Protein AF-A0A7W1UIA5-F1 (afdb_monomer_lite)

pLDDT: mean 85.46, std 10.94, range [50.22, 98.44]

Sequence (295 aa):
MPLVERYFAQVQPESERLWDSPKPLLEYSAHPAIVVLGDPGLGKTTSFQKSAAEEPNAVFVSVRDFLALRAEQWEGKTLYLDGLDEQRAKAEDGRTALDRLRGKLDELNRPRYRLSCRAADWYGGFEVERLGVVSMDGNVLVLRLEPLSDADIIAIAAEVMPSPVDFLSQARPRNIDALLRNPQTLKLILKVVRDGVWPATRGDLYQKACERILEETNPEHEQGQARHIPIHALLNASGYLCAVHLCGGTKGLRLFPQNADEDYPYFGEFHGDHNVLASALRRRAFRADGSGRVS

Secondary structure (DSSP, 8-state):
------EEEEEESSTT---SS-EEGGGGTTSSEEEEEE-TTSSHHHHHHHHHHHSTTEEEEEHHHHHHS-SGGGTTPEEEEE-HHHHHHHSSSHHHHHHHHHHHHHHTTS--EEEEEEGGG--THHHHHHHHTTSSSS--EEEEEPPPPHHHHHHHHTTT-S-HHHHHHHHGGGT-HHHHTSHHHHHHHHHHSGGG---SSHHHHHHHHHHHHHS---HHHHHHSSS---HHHHHHHHHHHHHHHHHHT-S-EESSSTT--SSS-BGGGSSS-HHHHHHHHTSTTS-EEETTEE-

Foldseek 3Di:
DDPDFWWKAFDPPPVCRVDPDTDQPVVVVVFLAEEEEFAPQQCLLVSLVVNQVV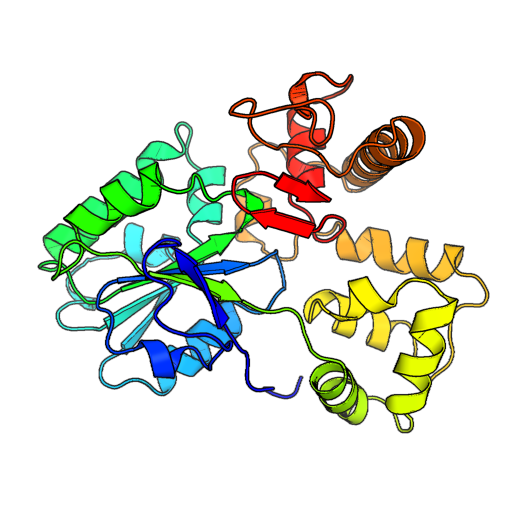DPQEDEDELVCLLVDDLVVCAPGAYEYEELVLVLLQDPHSVVSLVSSLVSLVVNVLGRYYYYYYLLPDQPPVSQQSNLVSHPNSGYTYIYIFFDDLVRQLVVLVVQEVCSVVLLVVCVVLVCNVQCSRVVSSVQLSVQCHHNDDPPDSVVSCVSSLLVQLDPPDVSSCVSNPDNDDSVLLVVLLVVLVCCCVVLVACFEFCDCPPADSNHHHPVVDDDDNSSNSSSQSTSSWTRPGNRTID

Structure (mmCIF, N/CA/C/O backbone):
data_AF-A0A7W1UIA5-F1
#
_entry.id   AF-A0A7W1UIA5-F1
#
loop_
_atom_site.group_PDB
_atom_site.id
_atom_site.type_symbol
_atom_site.label_atom_id
_atom_site.label_alt_id
_atom_site.label_comp_id
_atom_site.label_asym_id
_atom_site.label_entity_id
_atom_site.label_seq_id
_atom_site.pdbx_PDB_ins_code
_atom_site.Cartn_x
_atom_site.Cartn_y
_atom_site.Cartn_z
_atom_site.occupancy
_atom_site.B_iso_or_equiv
_atom_site.auth_seq_id
_atom_site.auth_comp_id
_atom_site.auth_asym_id
_atom_site.auth_atom_id
_atom_site.pdbx_PDB_model_num
ATOM 1 N N . MET A 1 1 ? 13.710 -12.462 1.026 1.00 55.72 1 MET A N 1
ATOM 2 C CA . MET A 1 1 ? 13.798 -11.003 0.876 1.00 55.72 1 MET A CA 1
ATOM 3 C C . MET A 1 1 ? 14.003 -10.490 2.266 1.00 55.72 1 MET A C 1
ATOM 5 O O . MET A 1 1 ? 13.196 -10.850 3.125 1.00 55.72 1 MET A O 1
ATOM 9 N N . PRO A 1 2 ? 15.057 -9.706 2.470 1.00 59.94 2 PRO A N 1
ATOM 10 C CA . PRO A 1 2 ? 15.358 -9.194 3.782 1.00 59.94 2 PRO A CA 1
ATOM 11 C C . PRO A 1 2 ? 14.211 -8.279 4.190 1.00 59.94 2 PRO A C 1
ATOM 13 O O . PRO A 1 2 ? 13.659 -7.536 3.369 1.00 59.94 2 PRO A O 1
ATOM 16 N N . LEU A 1 3 ? 13.831 -8.357 5.460 1.00 72.38 3 LEU A N 1
ATOM 17 C CA . LEU A 1 3 ? 12.930 -7.386 6.060 1.00 72.38 3 LEU A CA 1
ATOM 18 C C . LEU A 1 3 ? 13.718 -6.087 6.233 1.00 72.38 3 LEU A C 1
ATOM 20 O O . LEU A 1 3 ? 14.392 -5.891 7.238 1.00 72.38 3 LEU A O 1
ATOM 24 N N . VAL A 1 4 ? 13.665 -5.222 5.222 1.00 87.88 4 VAL A N 1
ATOM 25 C CA . VAL A 1 4 ? 14.123 -3.836 5.361 1.00 87.88 4 VAL A CA 1
ATOM 26 C C . VAL A 1 4 ? 13.087 -3.043 6.157 1.00 87.88 4 VAL A C 1
ATOM 28 O O . VAL A 1 4 ? 11.879 -3.271 6.021 1.00 87.88 4 VAL A O 1
ATOM 31 N N . GLU A 1 5 ? 13.551 -2.123 7.000 1.00 91.62 5 GLU A N 1
ATOM 32 C CA . GLU A 1 5 ? 12.681 -1.164 7.682 1.00 91.62 5 GLU A CA 1
ATOM 33 C C . GLU A 1 5 ? 11.903 -0.355 6.634 1.00 91.62 5 GLU A C 1
ATOM 35 O O . GLU A 1 5 ? 12.459 0.090 5.630 1.00 91.62 5 GLU A O 1
ATOM 40 N N . ARG A 1 6 ? 10.595 -0.190 6.833 1.00 94.25 6 ARG A N 1
ATOM 41 C CA . ARG A 1 6 ? 9.734 0.549 5.902 1.00 94.25 6 ARG A CA 1
ATOM 42 C C . ARG A 1 6 ? 9.273 1.834 6.564 1.00 94.25 6 ARG A C 1
ATOM 44 O O . ARG A 1 6 ? 8.879 1.820 7.727 1.00 94.25 6 ARG A O 1
ATOM 51 N N . TYR A 1 7 ? 9.299 2.917 5.799 1.00 95.25 7 TYR A N 1
ATOM 52 C CA . TYR A 1 7 ? 8.989 4.252 6.286 1.00 95.25 7 TYR A CA 1
ATOM 53 C C . TYR A 1 7 ? 7.678 4.759 5.700 1.00 95.25 7 TYR A C 1
ATOM 55 O O . TYR A 1 7 ? 7.320 4.449 4.563 1.00 95.25 7 TYR A O 1
ATOM 63 N N . PHE A 1 8 ? 6.968 5.548 6.493 1.00 95.94 8 PHE A N 1
ATOM 64 C CA . PHE A 1 8 ? 5.642 6.052 6.191 1.00 95.94 8 PHE A CA 1
ATOM 65 C C . PHE A 1 8 ? 5.636 7.563 6.368 1.00 95.94 8 PHE A C 1
ATOM 67 O O . PHE A 1 8 ? 6.133 8.064 7.370 1.00 95.94 8 PHE A O 1
ATOM 74 N N . ALA A 1 9 ? 5.091 8.287 5.398 1.00 93.75 9 ALA A N 1
ATOM 75 C CA . ALA A 1 9 ? 4.937 9.735 5.454 1.00 93.75 9 ALA A CA 1
ATOM 76 C C . ALA A 1 9 ? 3.478 10.102 5.731 1.00 93.75 9 ALA A C 1
ATOM 78 O O . ALA A 1 9 ? 2.573 9.514 5.138 1.00 93.75 9 ALA A O 1
ATOM 79 N N . GLN A 1 10 ? 3.237 11.099 6.583 1.00 92.50 10 GLN A N 1
ATOM 80 C CA . GLN A 1 10 ? 1.893 11.647 6.772 1.00 92.50 10 GLN A CA 1
ATOM 81 C C . GLN A 1 10 ? 1.401 12.320 5.486 1.00 92.50 10 GLN A C 1
ATOM 83 O O . GLN A 1 10 ? 2.125 13.092 4.856 1.00 92.50 10 GLN A O 1
ATOM 88 N N . VAL A 1 11 ? 0.156 12.020 5.121 1.00 88.62 11 VAL A N 1
ATOM 89 C CA . VAL A 1 11 ? -0.573 12.634 4.005 1.00 88.62 11 VAL A CA 1
ATOM 90 C C . VAL A 1 11 ? -1.749 13.460 4.514 1.00 88.62 11 VAL A C 1
ATOM 92 O O . VAL A 1 11 ? -1.986 14.542 3.992 1.00 88.62 11 VAL A O 1
ATOM 95 N N . GLN A 1 12 ? -2.485 12.975 5.522 1.00 85.75 12 GLN A N 1
ATOM 96 C CA . GLN A 1 12 ? -3.598 13.715 6.127 1.00 85.75 12 GLN A CA 1
ATOM 97 C C . GLN A 1 12 ? -3.601 13.557 7.655 1.00 85.75 12 GLN A C 1
ATOM 99 O O . GLN A 1 12 ? -3.270 12.465 8.127 1.00 85.75 12 GLN A O 1
ATOM 104 N N . PRO A 1 13 ? -4.002 14.598 8.410 1.00 81.88 13 PRO A N 1
ATOM 105 C CA . PRO A 1 13 ? -4.351 15.952 7.940 1.00 81.88 13 PRO A CA 1
ATOM 106 C C . PRO A 1 13 ? -3.135 16.712 7.376 1.00 81.88 13 PRO A C 1
ATOM 108 O O . PRO A 1 13 ? -2.021 16.542 7.858 1.00 81.88 13 PRO A O 1
ATOM 111 N N . GLU A 1 14 ? -3.327 17.517 6.327 1.00 71.81 14 GLU A N 1
ATOM 112 C CA . GLU A 1 14 ? -2.233 18.280 5.690 1.00 71.81 14 GLU A CA 1
ATOM 113 C C . GLU A 1 14 ? -1.922 19.580 6.453 1.00 71.81 14 GLU A C 1
ATOM 115 O O . GLU A 1 14 ? -0.763 19.965 6.584 1.00 71.81 14 GLU A O 1
ATOM 120 N N . SER A 1 15 ? -2.953 20.213 7.028 1.00 64.88 15 SER A N 1
ATOM 121 C CA . SER A 1 15 ? -2.857 21.435 7.842 1.00 64.88 15 SER A CA 1
ATOM 122 C C . SER A 1 15 ? -2.176 21.231 9.198 1.00 64.88 15 SER A C 1
ATOM 124 O O . SER A 1 15 ? -1.755 22.198 9.824 1.00 64.88 15 SER A O 1
ATOM 126 N N . GLU A 1 16 ? -2.060 19.982 9.645 1.00 70.06 16 GLU A N 1
ATOM 127 C CA . GLU A 1 16 ? -1.453 19.586 10.916 1.00 70.06 16 GLU A CA 1
ATOM 128 C C . GLU A 1 16 ? -0.407 18.506 10.650 1.00 70.06 16 GLU A C 1
ATOM 130 O O . GLU A 1 16 ? -0.502 17.377 11.132 1.00 70.06 16 GLU A O 1
ATOM 135 N N . ARG A 1 17 ? 0.579 18.810 9.802 1.00 70.81 17 ARG A N 1
ATOM 136 C CA . ARG A 1 17 ? 1.688 17.887 9.575 1.00 70.81 17 ARG A CA 1
ATOM 137 C C . ARG A 1 17 ? 2.496 17.767 10.869 1.00 70.81 17 ARG A C 1
ATOM 139 O O . ARG A 1 17 ? 3.284 18.645 11.199 1.00 70.81 17 ARG A O 1
ATOM 146 N N . LEU A 1 18 ? 2.266 16.684 11.609 1.00 71.44 18 LEU A N 1
ATOM 147 C CA . LEU A 1 18 ? 2.865 16.451 12.924 1.00 71.44 18 LEU A CA 1
ATOM 148 C C . LEU A 1 18 ? 4.321 15.976 12.805 1.00 71.44 18 LEU A C 1
ATOM 150 O O . LEU A 1 18 ? 5.078 16.057 13.773 1.00 71.44 18 LEU A O 1
ATOM 154 N N . TRP A 1 19 ? 4.721 15.477 11.627 1.00 78.81 19 TRP A N 1
ATOM 155 C CA . TRP A 1 19 ? 6.081 15.002 11.366 1.00 78.81 19 TRP A CA 1
ATOM 156 C C . TRP A 1 19 ? 6.636 15.471 10.022 1.00 78.81 19 TRP A C 1
ATOM 158 O O . TRP A 1 19 ? 6.042 15.259 8.958 1.00 78.81 19 TRP A O 1
ATOM 168 N N . ASP A 1 20 ? 7.849 16.017 10.088 1.00 77.19 20 ASP A N 1
ATOM 169 C CA . ASP A 1 20 ? 8.593 16.501 8.924 1.00 77.19 20 ASP A CA 1
ATOM 170 C C . ASP A 1 20 ? 9.257 15.371 8.127 1.00 77.19 20 ASP A C 1
ATOM 172 O O . ASP A 1 20 ? 9.458 15.500 6.918 1.00 77.19 20 ASP A O 1
ATOM 176 N N . SER A 1 21 ? 9.559 14.238 8.772 1.00 88.12 21 SER A N 1
ATOM 177 C CA . SER A 1 21 ? 10.225 13.090 8.150 1.00 88.12 21 SER A CA 1
ATOM 178 C C . SER A 1 21 ? 9.391 11.802 8.216 1.00 88.12 21 SER A C 1
ATOM 180 O O . SER A 1 21 ? 8.645 11.593 9.180 1.00 88.12 21 SER A O 1
ATOM 182 N N . PRO A 1 22 ? 9.507 10.919 7.203 1.00 92.94 22 PRO A N 1
ATOM 183 C CA . PRO A 1 22 ? 8.915 9.587 7.249 1.00 92.94 22 PRO A CA 1
ATOM 184 C C . PRO A 1 22 ? 9.469 8.744 8.407 1.00 92.94 22 PRO A C 1
ATOM 186 O O . PRO A 1 22 ? 10.665 8.808 8.696 1.00 92.94 22 PRO A O 1
ATOM 189 N N . LYS A 1 23 ? 8.628 7.913 9.036 1.00 94.81 23 LYS A N 1
ATOM 190 C CA . LYS A 1 23 ? 9.015 7.046 10.171 1.00 94.81 23 LYS A CA 1
ATOM 191 C C . LYS A 1 23 ? 8.504 5.606 10.019 1.00 94.81 23 LYS A C 1
ATOM 193 O O . LYS A 1 23 ? 7.596 5.380 9.218 1.00 94.81 23 LYS A O 1
ATOM 198 N N . PRO A 1 24 ? 9.041 4.624 10.769 1.00 95.50 24 PRO A N 1
ATOM 199 C CA . PRO A 1 24 ? 8.438 3.295 10.883 1.00 95.50 24 PRO A CA 1
ATOM 200 C C . PRO A 1 24 ? 6.984 3.348 11.377 1.00 95.50 24 PRO A C 1
ATOM 202 O O . PRO A 1 24 ? 6.617 4.238 12.137 1.00 95.50 24 PRO A O 1
ATOM 205 N N . LEU A 1 25 ? 6.148 2.379 10.984 1.00 95.81 25 LEU A N 1
ATOM 206 C CA . LEU A 1 25 ? 4.707 2.399 11.291 1.00 95.81 25 LEU A CA 1
ATOM 207 C C . LEU A 1 25 ? 4.407 2.462 12.801 1.00 95.81 25 LEU A C 1
ATOM 209 O O . LEU A 1 25 ? 3.487 3.161 13.220 1.00 95.81 25 LEU A O 1
ATOM 213 N N . LEU A 1 26 ? 5.201 1.770 13.621 1.00 95.50 26 LEU A N 1
ATOM 214 C CA . LEU A 1 26 ? 5.010 1.724 15.073 1.00 95.50 26 LEU A CA 1
ATOM 215 C C . LEU A 1 26 ? 5.279 3.058 15.776 1.00 95.50 26 LEU A C 1
ATOM 217 O O . LEU A 1 26 ? 4.725 3.295 16.846 1.00 95.50 26 LEU A O 1
ATOM 221 N N . GLU A 1 27 ? 6.041 3.967 15.167 1.00 95.62 27 GLU A N 1
ATOM 222 C CA . GLU A 1 27 ? 6.226 5.331 15.689 1.00 95.62 27 GLU A CA 1
ATOM 223 C C . GLU A 1 27 ? 4.917 6.137 15.669 1.00 95.62 27 GLU A C 1
ATOM 225 O O . GLU A 1 27 ? 4.754 7.097 16.418 1.00 95.62 27 GLU A O 1
ATOM 230 N N . TYR A 1 28 ? 3.950 5.729 14.843 1.00 94.56 28 TYR A N 1
ATOM 231 C CA . TYR A 1 28 ? 2.617 6.328 14.787 1.00 94.56 28 TYR A CA 1
ATOM 232 C C . TYR A 1 28 ? 1.612 5.630 15.698 1.00 94.56 28 TYR A C 1
ATOM 234 O O . TYR A 1 28 ? 0.468 6.079 15.786 1.00 94.56 28 TYR A O 1
ATOM 242 N N . SER A 1 29 ? 2.026 4.563 16.390 1.00 93.00 29 SER A N 1
ATOM 243 C CA . SER A 1 29 ? 1.139 3.658 17.123 1.00 93.00 29 SER A CA 1
ATOM 244 C C . SER A 1 29 ? 0.285 4.350 18.170 1.00 93.00 29 SER A C 1
ATOM 246 O O . SER A 1 29 ? -0.731 3.774 18.520 1.00 93.00 29 SER A O 1
ATOM 248 N N . ALA A 1 30 ? 0.636 5.553 18.646 1.00 93.06 30 ALA A N 1
ATOM 249 C CA . ALA A 1 30 ? -0.177 6.373 19.548 1.00 93.06 30 ALA A CA 1
ATOM 250 C C . ALA A 1 30 ? -1.563 6.729 18.972 1.00 93.06 30 ALA A C 1
ATOM 252 O O . ALA A 1 30 ? -2.526 6.828 19.734 1.00 93.06 30 ALA A O 1
ATOM 253 N N . HIS A 1 31 ? -1.694 6.833 17.647 1.00 94.50 31 HIS A N 1
ATOM 254 C CA . HIS A 1 31 ? -2.954 7.182 16.992 1.00 94.50 31 HIS A CA 1
ATOM 255 C C . HIS A 1 31 ? -3.907 5.981 17.003 1.00 94.50 31 HIS A C 1
ATOM 257 O O . HIS A 1 31 ? -3.507 4.872 16.624 1.00 94.50 31 HIS A O 1
ATOM 263 N N . PRO A 1 32 ? -5.165 6.162 17.441 1.00 95.06 32 PRO A N 1
ATOM 264 C CA . PRO A 1 32 ? -6.124 5.066 17.514 1.00 95.06 32 PRO A CA 1
ATOM 265 C C . PRO A 1 32 ? -6.542 4.578 16.125 1.00 95.06 32 PRO A C 1
ATOM 267 O O . PRO A 1 32 ? -6.738 3.380 15.952 1.00 95.06 32 PRO A O 1
ATOM 270 N N . ALA A 1 33 ? -6.617 5.469 15.138 1.00 97.12 33 ALA A N 1
ATOM 271 C CA . ALA A 1 33 ? -7.017 5.153 13.775 1.00 97.12 33 ALA A CA 1
ATOM 272 C C . ALA A 1 33 ? -5.953 5.589 12.768 1.00 97.12 33 ALA A C 1
ATOM 274 O O . ALA A 1 33 ? -5.650 6.777 12.633 1.00 97.12 33 ALA A O 1
ATOM 275 N N . ILE A 1 34 ? -5.410 4.623 12.029 1.00 97.56 34 ILE A N 1
ATOM 276 C CA . ILE A 1 34 ? -4.410 4.868 10.987 1.00 97.56 34 ILE A CA 1
ATOM 277 C C . ILE A 1 34 ? -4.888 4.252 9.676 1.00 97.56 34 ILE A C 1
ATOM 279 O O . ILE A 1 34 ? -5.351 3.114 9.640 1.00 97.56 34 ILE A O 1
ATOM 283 N N . VAL A 1 35 ? -4.733 4.977 8.575 1.00 97.12 35 VAL A N 1
ATOM 284 C CA . VAL A 1 35 ? -4.887 4.441 7.221 1.00 97.12 35 VAL A CA 1
ATOM 285 C C . VAL A 1 35 ? -3.531 4.458 6.540 1.00 97.12 35 VAL A C 1
ATOM 287 O O . VAL A 1 35 ? -2.850 5.477 6.540 1.00 97.12 35 VAL A O 1
ATOM 290 N N . VAL A 1 36 ? -3.136 3.340 5.940 1.00 96.81 36 VAL A N 1
ATOM 291 C CA . VAL A 1 36 ? -1.886 3.209 5.192 1.00 96.81 36 VAL A CA 1
ATOM 292 C C . VAL A 1 36 ? -2.183 3.019 3.713 1.00 96.81 36 VAL A C 1
ATOM 294 O O . VAL A 1 36 ? -2.743 2.009 3.284 1.00 96.81 36 VAL A O 1
ATOM 297 N N . LEU A 1 37 ? -1.745 3.993 2.925 1.00 95.31 37 LEU A N 1
ATOM 298 C CA . LEU A 1 37 ? -1.857 4.017 1.478 1.00 95.31 37 LEU A CA 1
ATOM 299 C C . LEU A 1 37 ? -0.559 3.557 0.824 1.00 95.31 37 LEU A C 1
ATOM 301 O O . LEU A 1 37 ? 0.543 3.855 1.284 1.00 95.31 37 LEU A O 1
ATOM 305 N N . GLY A 1 38 ? -0.683 2.867 -0.299 1.00 91.81 38 GLY A N 1
ATOM 306 C CA . GLY A 1 38 ? 0.467 2.513 -1.119 1.00 91.81 38 GLY A CA 1
ATOM 307 C C . GLY A 1 38 ? 0.067 1.718 -2.344 1.00 91.81 38 GLY A C 1
ATOM 308 O O . GLY A 1 38 ? -0.983 1.071 -2.362 1.00 91.81 38 GLY A O 1
ATOM 309 N N . ASP A 1 39 ? 0.924 1.733 -3.352 1.00 86.44 39 ASP A N 1
ATOM 310 C CA . ASP A 1 39 ? 0.690 1.010 -4.595 1.00 86.44 39 ASP A CA 1
ATOM 311 C C . ASP A 1 39 ? 0.668 -0.515 -4.384 1.00 86.44 39 ASP A C 1
ATOM 313 O O . ASP A 1 39 ? 1.138 -1.035 -3.353 1.00 86.44 39 ASP A O 1
ATOM 317 N N . PRO A 1 40 ? 0.096 -1.275 -5.331 1.00 85.19 40 PRO A N 1
ATOM 318 C CA . PRO A 1 40 ? 0.174 -2.729 -5.307 1.00 85.19 40 PRO A CA 1
ATOM 319 C C . PRO A 1 40 ? 1.633 -3.194 -5.233 1.00 85.19 40 PRO A C 1
ATOM 321 O O . PRO A 1 40 ? 2.517 -2.672 -5.912 1.00 85.19 40 PRO A O 1
ATOM 324 N N . GLY A 1 41 ? 1.913 -4.164 -4.366 1.00 85.75 41 GLY A N 1
ATOM 325 C CA . GLY A 1 41 ? 3.266 -4.697 -4.196 1.00 85.75 41 GLY A CA 1
ATOM 326 C C . GLY A 1 41 ? 4.265 -3.805 -3.454 1.00 85.75 41 GLY A C 1
ATOM 327 O O . GLY A 1 41 ? 5.407 -4.221 -3.275 1.00 85.75 41 GLY A O 1
ATOM 328 N N . LEU A 1 42 ? 3.852 -2.630 -2.956 1.00 91.00 42 LEU A N 1
ATOM 329 C CA . LEU A 1 42 ? 4.743 -1.706 -2.238 1.00 91.00 42 LEU A CA 1
ATOM 330 C C . LEU A 1 42 ? 5.177 -2.208 -0.842 1.00 91.00 42 LEU A C 1
ATOM 332 O O . LEU A 1 42 ? 6.123 -1.680 -0.254 1.00 91.00 42 LEU A O 1
ATOM 336 N N . GLY A 1 43 ? 4.502 -3.246 -0.330 1.00 91.88 43 GLY A N 1
ATOM 337 C CA . GLY A 1 43 ? 4.844 -3.928 0.924 1.00 91.88 43 GLY A CA 1
ATOM 338 C C . GLY A 1 43 ? 3.885 -3.699 2.097 1.00 91.88 43 GLY A C 1
ATOM 339 O O . GLY A 1 43 ? 4.244 -4.055 3.212 1.00 91.88 43 GLY A O 1
ATOM 340 N N . LYS A 1 44 ? 2.679 -3.150 1.870 1.00 94.00 44 LYS A N 1
ATOM 341 C CA . LYS A 1 44 ? 1.680 -2.864 2.926 1.00 94.00 44 LYS A CA 1
ATOM 342 C C . LYS A 1 44 ? 1.405 -4.069 3.837 1.00 94.00 44 LYS A C 1
ATOM 344 O O . LYS A 1 44 ? 1.624 -3.970 5.039 1.00 94.00 44 LYS A O 1
ATOM 349 N N . THR A 1 45 ? 1.030 -5.209 3.253 1.00 93.50 45 THR A N 1
ATOM 350 C CA . THR A 1 45 ? 0.764 -6.469 3.967 1.00 93.50 45 THR A CA 1
ATOM 351 C C . THR A 1 45 ? 1.943 -6.893 4.842 1.00 93.50 45 THR A C 1
ATOM 353 O O . THR A 1 45 ? 1.771 -7.165 6.024 1.00 93.50 45 THR A O 1
ATOM 356 N N . THR A 1 46 ? 3.164 -6.892 4.293 1.00 93.94 46 THR A N 1
ATOM 357 C CA . THR A 1 46 ? 4.378 -7.263 5.038 1.00 93.94 46 THR A CA 1
ATOM 358 C C . THR A 1 46 ? 4.649 -6.302 6.196 1.00 93.94 46 THR A C 1
ATOM 360 O O . THR A 1 46 ? 4.988 -6.748 7.289 1.00 93.94 46 THR A O 1
ATOM 363 N N . SER A 1 47 ? 4.469 -4.994 5.989 1.00 95.31 47 SER A N 1
ATOM 364 C CA . SER A 1 47 ? 4.602 -4.005 7.061 1.00 95.31 47 SER A CA 1
ATOM 365 C C . SER A 1 47 ? 3.554 -4.196 8.157 1.00 95.31 47 SER A C 1
ATOM 367 O O . SER A 1 47 ? 3.899 -4.133 9.330 1.00 95.31 47 SER A O 1
ATOM 369 N N . PHE A 1 48 ? 2.301 -4.481 7.796 1.00 96.50 48 PHE A N 1
ATOM 370 C CA . PHE A 1 48 ? 1.229 -4.738 8.759 1.00 96.50 48 PHE A CA 1
ATOM 371 C C . PHE A 1 48 ? 1.483 -6.008 9.569 1.00 96.50 48 PHE A C 1
ATOM 373 O O . PHE A 1 48 ? 1.334 -5.984 10.784 1.00 96.50 48 PHE A O 1
ATOM 380 N N . GLN A 1 49 ? 1.918 -7.093 8.925 1.00 95.94 49 GLN A N 1
ATOM 381 C CA . GLN A 1 49 ? 2.288 -8.333 9.611 1.00 95.94 49 GLN A CA 1
ATOM 382 C C . GLN A 1 49 ? 3.429 -8.111 10.611 1.00 95.94 49 GLN A C 1
ATOM 384 O O . GLN A 1 49 ? 3.326 -8.563 11.749 1.00 95.94 49 GLN A O 1
ATOM 389 N N . LYS A 1 50 ? 4.486 -7.383 10.211 1.00 95.00 50 LYS A N 1
ATOM 390 C CA . LYS A 1 50 ? 5.610 -7.041 11.099 1.00 95.00 50 LYS A CA 1
ATOM 391 C C . LYS A 1 50 ? 5.128 -6.213 12.295 1.00 95.00 50 LYS A C 1
ATOM 393 O O . LYS A 1 50 ? 5.347 -6.602 13.435 1.00 95.00 50 LYS A O 1
ATOM 398 N N . SER A 1 51 ? 4.422 -5.111 12.047 1.00 96.00 51 SER A N 1
ATOM 399 C CA . SER A 1 51 ? 3.964 -4.216 13.116 1.00 96.00 51 SER A CA 1
ATOM 400 C C . SER A 1 51 ? 2.932 -4.862 14.043 1.00 96.00 51 SER A C 1
ATOM 402 O O . SER A 1 51 ? 2.984 -4.640 15.246 1.00 96.00 51 SER A O 1
ATOM 404 N N . ALA A 1 52 ? 2.041 -5.714 13.530 1.00 96.62 52 ALA A N 1
ATOM 405 C CA . ALA A 1 52 ? 1.095 -6.460 14.359 1.00 96.62 52 ALA A CA 1
ATOM 406 C C . ALA A 1 52 ? 1.777 -7.500 15.264 1.00 96.62 52 ALA A C 1
ATOM 408 O O . ALA A 1 52 ? 1.270 -7.780 16.343 1.00 96.62 52 ALA A O 1
ATOM 409 N N . ALA A 1 53 ? 2.904 -8.077 14.834 1.00 96.12 53 ALA A N 1
ATOM 410 C CA . ALA A 1 53 ? 3.685 -9.008 15.649 1.00 96.12 53 ALA A CA 1
ATOM 411 C C . ALA A 1 53 ? 4.486 -8.306 16.760 1.00 96.12 53 ALA A C 1
ATOM 413 O O . ALA A 1 53 ? 4.792 -8.923 17.778 1.00 96.12 53 ALA A O 1
ATOM 414 N N . GLU A 1 54 ? 4.837 -7.036 16.558 1.00 95.25 54 GLU A N 1
ATOM 415 C CA . GLU A 1 54 ? 5.635 -6.236 17.493 1.00 95.25 54 GLU A CA 1
ATOM 416 C C . GLU A 1 54 ? 4.769 -5.426 18.475 1.00 95.25 54 GLU A C 1
ATOM 418 O O . GLU A 1 54 ? 5.175 -5.203 19.616 1.00 95.25 54 GLU A O 1
ATOM 423 N N . GLU A 1 55 ? 3.571 -4.990 18.073 1.00 95.56 55 GLU A N 1
ATOM 424 C CA . GLU A 1 55 ? 2.691 -4.210 18.943 1.00 95.56 55 GLU A CA 1
ATOM 425 C C . GLU A 1 55 ? 1.920 -5.087 19.945 1.00 95.56 55 GLU A C 1
ATOM 427 O O . GLU A 1 55 ? 1.272 -6.063 19.555 1.00 95.56 55 GLU A O 1
ATOM 432 N N . PRO A 1 56 ? 1.911 -4.729 21.244 1.00 94.00 56 PRO A N 1
ATOM 433 C CA . PRO A 1 56 ? 1.182 -5.488 22.249 1.00 94.00 56 PRO A CA 1
ATOM 434 C C . PRO A 1 56 ? -0.313 -5.603 21.939 1.00 94.00 56 PRO A C 1
ATOM 436 O O . PRO A 1 56 ? -0.981 -4.612 21.639 1.00 94.00 56 PRO A O 1
ATOM 439 N N . ASN A 1 57 ? -0.849 -6.817 22.094 1.00 95.25 57 ASN A N 1
ATOM 440 C CA . ASN A 1 57 ? -2.276 -7.110 21.932 1.00 95.25 57 ASN A CA 1
ATOM 441 C C . ASN A 1 57 ? -2.836 -6.697 20.551 1.00 95.25 57 ASN A C 1
ATOM 443 O O . ASN A 1 57 ? -4.000 -6.306 20.420 1.00 95.25 57 ASN A O 1
ATOM 447 N N . ALA A 1 58 ? -1.996 -6.761 19.516 1.00 97.44 58 ALA A N 1
ATOM 448 C CA . ALA A 1 58 ? -2.385 -6.515 18.138 1.00 97.44 58 ALA A CA 1
ATOM 449 C C . ALA A 1 58 ? -2.639 -7.816 17.367 1.00 97.44 58 ALA A C 1
ATOM 451 O O . ALA A 1 58 ? -2.137 -8.888 17.708 1.00 97.44 58 ALA A O 1
ATOM 452 N N . VAL A 1 59 ? -3.442 -7.723 16.308 1.00 97.69 59 VAL A N 1
ATOM 453 C CA . VAL A 1 59 ? -3.693 -8.837 15.395 1.00 97.69 59 VAL A CA 1
ATOM 454 C C . VAL A 1 59 ? -3.751 -8.363 13.953 1.00 97.69 59 VAL A C 1
ATOM 456 O O . VAL A 1 59 ? -4.370 -7.348 13.638 1.00 97.69 59 VAL A O 1
ATOM 459 N N . PHE A 1 60 ? -3.100 -9.123 13.078 1.00 97.88 60 PHE A N 1
ATOM 460 C CA . PHE A 1 60 ? -3.206 -8.973 11.635 1.00 97.88 60 PHE A CA 1
ATOM 461 C C . PHE A 1 60 ? -4.386 -9.792 11.109 1.00 97.88 60 PHE A C 1
ATOM 463 O O . PHE A 1 60 ? -4.485 -10.986 11.395 1.00 97.88 60 PHE A O 1
ATOM 470 N N . VAL A 1 61 ? -5.255 -9.167 10.320 1.00 96.56 61 VAL A N 1
ATOM 471 C CA . VAL A 1 61 ? -6.402 -9.820 9.686 1.00 96.56 61 VAL A CA 1
ATOM 472 C C . VAL A 1 61 ? -6.705 -9.148 8.345 1.00 96.56 61 VAL A C 1
ATOM 474 O O . VAL A 1 61 ? -6.567 -7.934 8.195 1.00 96.56 61 VAL A O 1
ATOM 477 N N . SER A 1 62 ? -7.112 -9.924 7.343 1.00 95.00 62 SER A N 1
ATOM 478 C CA . SER A 1 62 ? -7.602 -9.342 6.091 1.00 95.00 62 SER A CA 1
ATOM 479 C C . SER A 1 62 ? -8.931 -8.620 6.341 1.00 95.00 62 SER A C 1
ATOM 481 O O . SER A 1 62 ? -9.732 -9.039 7.179 1.00 95.00 62 SER A O 1
ATOM 483 N N . VAL A 1 63 ? -9.229 -7.552 5.599 1.00 94.62 63 VAL A N 1
ATOM 484 C CA . VAL A 1 63 ? -10.546 -6.899 5.686 1.00 94.62 63 VAL A CA 1
ATOM 485 C C . VAL A 1 63 ? -11.654 -7.902 5.347 1.00 94.62 63 VAL A C 1
ATOM 487 O O . VAL A 1 63 ? -12.718 -7.878 5.961 1.00 94.62 63 VAL A O 1
ATOM 490 N N . ARG A 1 64 ? -11.396 -8.837 4.427 1.00 90.31 64 ARG A N 1
ATOM 491 C CA . ARG A 1 64 ? -12.321 -9.922 4.092 1.00 90.31 64 ARG A CA 1
ATOM 492 C C . ARG A 1 64 ? -12.698 -10.763 5.309 1.00 90.31 64 ARG A C 1
ATOM 494 O O . ARG A 1 64 ? -13.883 -10.895 5.610 1.00 90.31 64 ARG A O 1
ATOM 501 N N . ASP A 1 65 ? -11.707 -11.327 5.992 1.00 93.25 65 ASP A N 1
ATOM 502 C CA . ASP A 1 65 ? -11.929 -12.209 7.140 1.00 93.25 65 ASP A CA 1
ATOM 503 C C . ASP A 1 65 ? -12.501 -11.431 8.315 1.00 93.25 65 ASP A C 1
ATOM 505 O O . ASP A 1 65 ? -13.401 -11.916 9.004 1.00 93.25 65 ASP A O 1
ATOM 509 N N . PHE A 1 66 ? -12.046 -10.189 8.495 1.00 95.81 66 PHE A N 1
ATOM 510 C CA . PHE A 1 66 ? -12.631 -9.281 9.465 1.00 95.81 66 PHE A CA 1
ATOM 511 C C . PHE A 1 66 ? -14.128 -9.128 9.218 1.00 95.81 66 PHE A C 1
ATOM 513 O O . PHE A 1 66 ? -14.895 -9.288 10.155 1.00 95.81 66 PHE A O 1
ATOM 520 N N . LEU A 1 67 ? -14.577 -8.902 7.981 1.00 92.56 67 LEU A N 1
ATOM 521 C CA . LEU A 1 67 ? -16.000 -8.771 7.660 1.00 92.56 67 LEU A CA 1
ATOM 522 C C . LEU A 1 67 ? -16.774 -10.095 7.728 1.00 92.56 67 LEU A C 1
ATOM 524 O O . LEU A 1 67 ? -17.944 -10.080 8.111 1.00 92.56 67 LEU A O 1
ATOM 528 N N . ALA A 1 68 ? -16.157 -11.217 7.355 1.00 90.94 68 ALA A N 1
ATOM 529 C CA . ALA A 1 68 ? -16.829 -12.509 7.213 1.00 90.94 68 ALA A CA 1
ATOM 530 C C . ALA A 1 68 ? -16.980 -13.288 8.527 1.00 90.94 68 ALA A C 1
ATOM 532 O O . ALA A 1 68 ? -17.975 -13.984 8.723 1.00 90.94 68 ALA A O 1
ATOM 533 N N . LEU A 1 69 ? -15.989 -13.209 9.413 1.00 93.69 69 LEU A N 1
ATOM 534 C CA . LEU A 1 69 ? -15.951 -14.007 10.635 1.00 93.69 69 LEU A CA 1
ATOM 535 C C . LEU A 1 69 ? -16.676 -13.307 11.792 1.00 93.69 69 LEU A C 1
ATOM 537 O O . LEU A 1 69 ? -17.206 -12.219 11.635 1.00 93.69 69 LEU A O 1
ATOM 541 N N . ARG A 1 70 ? -16.737 -13.907 12.976 1.00 92.00 70 ARG A N 1
ATOM 542 C CA . ARG A 1 70 ? -17.397 -13.312 14.152 1.00 92.00 70 ARG A CA 1
ATOM 543 C C . ARG A 1 70 ? -16.601 -12.136 14.741 1.00 92.00 70 ARG A C 1
ATOM 545 O O . ARG A 1 70 ? -15.407 -12.034 14.484 1.00 92.00 70 ARG A O 1
ATOM 552 N N . ALA A 1 71 ? -17.236 -11.211 15.458 1.00 89.00 71 ALA A N 1
ATOM 553 C CA . ALA A 1 71 ? -16.546 -10.029 15.993 1.00 89.00 71 ALA A CA 1
ATOM 554 C C . ALA A 1 71 ? -15.737 -10.371 17.257 1.00 89.00 71 ALA A C 1
ATOM 556 O O . ALA A 1 71 ? -14.599 -9.940 17.398 1.00 89.00 71 ALA A O 1
ATOM 557 N N . GLU A 1 72 ? -16.276 -11.233 18.118 1.00 90.38 72 GLU A N 1
ATOM 558 C CA . GLU A 1 72 ? -15.794 -11.515 19.479 1.00 90.38 72 GLU A CA 1
ATOM 559 C C . GLU A 1 72 ? -14.329 -11.988 19.538 1.00 90.38 72 GLU A C 1
ATOM 561 O O . GLU A 1 72 ? -13.602 -11.718 20.486 1.00 90.38 72 GLU A O 1
ATOM 566 N N . GLN A 1 73 ? -13.838 -12.641 18.484 1.00 92.56 73 GLN A N 1
ATOM 567 C CA . GLN A 1 73 ? -12.430 -13.053 18.355 1.00 92.56 73 GLN A CA 1
ATOM 568 C C . GLN A 1 73 ? -11.428 -11.877 18.304 1.00 92.56 73 GLN A C 1
ATOM 570 O O . GLN A 1 73 ? -10.220 -12.080 18.488 1.00 92.56 73 GLN A O 1
ATOM 575 N N . TRP A 1 74 ? -11.912 -10.663 18.037 1.00 95.19 74 TRP A N 1
ATOM 576 C CA . TRP A 1 74 ? -11.134 -9.431 17.911 1.00 95.19 74 TRP A CA 1
ATOM 577 C C . TRP A 1 74 ? -11.331 -8.474 19.092 1.00 95.19 74 TRP A C 1
ATOM 579 O O . TRP A 1 74 ? -10.737 -7.398 19.107 1.00 95.19 74 TRP A O 1
ATOM 589 N N . GLU A 1 75 ? -12.144 -8.853 20.078 1.00 94.50 75 GLU A N 1
ATOM 590 C CA . GLU A 1 75 ? -12.481 -7.995 21.209 1.00 94.50 75 GLU A CA 1
ATOM 591 C C . GLU A 1 75 ? -11.240 -7.615 22.029 1.00 94.50 75 GLU A C 1
ATOM 593 O O . GLU A 1 75 ? -10.367 -8.441 22.309 1.00 94.50 75 GLU A O 1
ATOM 598 N N . GLY A 1 76 ? -11.137 -6.326 22.364 1.00 93.81 76 GLY A N 1
ATOM 599 C CA . GLY A 1 76 ? -10.016 -5.762 23.115 1.00 93.81 76 GLY A CA 1
ATOM 600 C C . GLY A 1 76 ? -8.681 -5.720 22.365 1.00 93.81 76 GLY A C 1
ATOM 601 O O . GLY A 1 76 ? -7.696 -5.289 22.959 1.00 93.81 76 GLY A O 1
ATOM 602 N N . LYS A 1 77 ? -8.615 -6.145 21.096 1.00 96.69 77 LYS A N 1
ATOM 603 C CA . LYS A 1 77 ? -7.380 -6.154 20.300 1.00 96.69 77 LYS A CA 1
ATOM 604 C C . LYS A 1 77 ? -7.220 -4.889 19.475 1.00 96.69 77 LYS A C 1
ATOM 606 O O . LYS A 1 77 ? -8.182 -4.258 19.047 1.00 96.69 77 LYS A O 1
ATOM 611 N N . THR A 1 78 ? -5.969 -4.587 19.169 1.00 97.81 78 THR A N 1
ATOM 612 C CA . THR A 1 78 ? -5.610 -3.589 18.172 1.00 97.81 78 THR A CA 1
ATOM 613 C C . THR A 1 78 ? -5.560 -4.224 16.778 1.00 97.81 78 THR A C 1
ATOM 615 O O . THR A 1 78 ? -4.854 -5.209 16.561 1.00 97.81 78 THR A O 1
ATOM 618 N N . LEU A 1 79 ? -6.302 -3.681 15.815 1.00 98.31 79 LEU A N 1
ATOM 619 C CA . LEU A 1 79 ? -6.569 -4.360 14.545 1.00 98.31 79 LEU A CA 1
ATOM 620 C C . LEU A 1 79 ? -5.701 -3.827 13.404 1.00 98.31 79 LEU A C 1
ATOM 622 O O . LEU A 1 79 ? -5.776 -2.653 13.057 1.00 98.31 79 LEU A O 1
ATOM 626 N N . TYR A 1 80 ? -4.927 -4.703 12.770 1.00 98.44 80 TYR A N 1
ATOM 627 C CA . TYR A 1 80 ? -4.244 -4.443 11.505 1.00 98.44 80 TYR A CA 1
ATOM 628 C C . TYR A 1 80 ? -5.035 -5.097 10.369 1.00 98.44 80 TYR A C 1
ATOM 630 O O . TYR A 1 80 ? -4.901 -6.292 10.118 1.00 98.44 80 TYR A O 1
ATOM 638 N N . LEU A 1 81 ? -5.883 -4.297 9.723 1.00 97.81 81 LEU A N 1
ATOM 639 C CA . LEU A 1 81 ? -6.840 -4.675 8.688 1.00 97.81 81 LEU A CA 1
ATOM 640 C C . LEU A 1 81 ? -6.247 -4.448 7.290 1.00 97.81 81 LEU A C 1
ATOM 642 O O . LEU A 1 81 ? -6.054 -3.305 6.872 1.00 97.81 81 LEU A O 1
ATOM 646 N N . ASP A 1 82 ? -5.973 -5.518 6.548 1.00 95.38 82 ASP A N 1
ATOM 647 C CA . ASP A 1 82 ? -5.325 -5.435 5.230 1.00 95.38 82 ASP A CA 1
ATOM 648 C C . ASP A 1 82 ? -6.315 -5.595 4.064 1.00 95.38 82 ASP A C 1
ATOM 650 O O . ASP A 1 82 ? -7.127 -6.520 4.064 1.00 95.38 82 ASP A O 1
ATOM 654 N N . GLY A 1 83 ? -6.239 -4.711 3.063 1.00 90.69 83 GLY A N 1
ATOM 655 C CA . GLY A 1 83 ? -6.914 -4.891 1.771 1.00 90.69 83 GLY A CA 1
ATOM 656 C C . GLY A 1 83 ? -8.334 -4.325 1.679 1.00 90.69 83 GLY A C 1
ATOM 657 O O . GLY A 1 83 ? -9.248 -5.009 1.216 1.00 90.69 83 GLY A O 1
ATOM 658 N N . LEU A 1 84 ? -8.558 -3.066 2.081 1.00 90.88 84 LEU A N 1
ATOM 659 C CA . LEU A 1 84 ? -9.861 -2.405 1.882 1.00 90.88 84 LEU A CA 1
ATOM 660 C C . LEU A 1 84 ? -10.272 -2.354 0.400 1.00 90.88 84 LEU A C 1
ATOM 662 O O . LEU A 1 84 ? -11.443 -2.555 0.071 1.00 90.88 84 LEU A O 1
ATOM 666 N N . ASP A 1 85 ? -9.307 -2.099 -0.488 1.00 85.50 85 ASP A N 1
ATOM 667 C CA . ASP A 1 85 ? -9.507 -2.020 -1.938 1.00 85.50 85 ASP A CA 1
ATOM 668 C C . ASP A 1 85 ? -10.069 -3.321 -2.533 1.00 85.50 85 ASP A C 1
ATOM 670 O O . ASP A 1 85 ? -10.908 -3.284 -3.433 1.00 85.50 85 ASP A O 1
ATOM 674 N N . GLU A 1 86 ? -9.705 -4.473 -1.972 1.00 82.06 86 GLU A N 1
ATOM 675 C CA . GLU A 1 86 ? -10.151 -5.784 -2.454 1.00 82.06 86 GLU A CA 1
ATOM 676 C C . GLU A 1 86 ? -11.644 -6.023 -2.221 1.00 82.06 86 GLU A C 1
ATOM 678 O O . GLU A 1 86 ? -12.307 -6.684 -3.023 1.00 82.06 86 GLU A O 1
ATOM 683 N N . GLN A 1 87 ? -12.195 -5.476 -1.134 1.00 81.06 87 GLN A N 1
ATOM 684 C CA . GLN A 1 87 ? -13.626 -5.586 -0.850 1.00 81.06 87 GLN A CA 1
ATOM 685 C C . GLN A 1 87 ? -14.456 -4.614 -1.687 1.00 81.06 87 GLN A C 1
ATOM 687 O O . GLN A 1 87 ? -15.607 -4.912 -1.999 1.00 81.06 87 GLN A O 1
ATOM 692 N N . ARG A 1 88 ? -13.878 -3.478 -2.094 1.00 74.56 88 ARG A N 1
ATOM 693 C CA . ARG A 1 88 ? -14.541 -2.529 -3.001 1.00 74.56 88 ARG A CA 1
ATOM 694 C C . ARG A 1 88 ? -14.694 -3.093 -4.400 1.00 74.56 88 ARG A C 1
ATOM 696 O O . ARG A 1 88 ? -15.754 -2.933 -4.985 1.00 74.56 88 ARG A O 1
ATOM 703 N N . ALA A 1 89 ? -13.669 -3.782 -4.902 1.00 64.69 89 ALA A N 1
ATOM 704 C CA . ALA A 1 89 ? -13.720 -4.417 -6.217 1.00 64.69 89 ALA A CA 1
ATOM 705 C C . ALA A 1 89 ? -14.838 -5.474 -6.324 1.00 64.69 89 ALA A C 1
ATOM 707 O O . ALA A 1 89 ? -15.372 -5.688 -7.407 1.00 64.69 89 ALA A O 1
ATOM 708 N N . LYS A 1 90 ? -15.199 -6.112 -5.200 1.00 61.56 90 LYS A N 1
ATOM 709 C CA . LYS A 1 90 ? -16.199 -7.190 -5.124 1.00 61.56 90 LYS A CA 1
ATOM 710 C C . LYS A 1 90 ? -17.631 -6.708 -4.883 1.00 61.56 90 LYS A C 1
ATOM 712 O O . LYS A 1 90 ? -18.564 -7.472 -5.115 1.00 61.56 90 LYS A O 1
ATOM 717 N N . ALA A 1 91 ? -17.821 -5.503 -4.353 1.00 60.12 91 ALA A N 1
ATOM 718 C CA . ALA A 1 91 ? -19.146 -5.002 -4.014 1.00 60.12 91 ALA A CA 1
ATOM 719 C C . ALA A 1 91 ? -19.812 -4.355 -5.239 1.00 60.12 91 ALA A C 1
ATOM 721 O O . ALA A 1 91 ? -19.182 -3.565 -5.935 1.00 60.12 91 ALA A O 1
ATOM 722 N N . GLU A 1 92 ? -21.100 -4.640 -5.467 1.00 54.22 92 GLU A N 1
ATOM 723 C CA . GLU A 1 92 ? -21.901 -3.934 -6.486 1.00 54.22 92 GLU A CA 1
ATOM 724 C C . GLU A 1 92 ? -21.964 -2.420 -6.203 1.00 54.22 92 GLU A C 1
ATOM 726 O O . GLU A 1 92 ? -21.995 -1.614 -7.130 1.00 54.22 92 GLU A O 1
ATOM 731 N N . ASP A 1 93 ? -21.893 -2.040 -4.921 1.00 58.75 93 ASP A N 1
ATOM 732 C CA . ASP A 1 93 ? -21.642 -0.679 -4.452 1.00 58.75 93 ASP A CA 1
ATOM 733 C C . ASP A 1 93 ? -20.408 -0.668 -3.530 1.00 58.75 93 ASP A C 1
ATOM 735 O O . ASP A 1 93 ? -20.439 -1.137 -2.388 1.00 58.75 93 ASP A O 1
ATOM 739 N N . GLY A 1 94 ? -19.296 -0.102 -4.011 1.00 57.03 94 GLY A N 1
ATOM 740 C CA . GLY A 1 94 ? -18.043 0.024 -3.256 1.00 57.03 94 GLY A CA 1
ATOM 741 C C . GLY A 1 94 ? -18.185 0.755 -1.909 1.00 57.03 94 GLY A C 1
ATOM 742 O O . GLY A 1 94 ? -17.323 0.613 -1.038 1.00 57.03 94 GLY A O 1
ATOM 743 N N . ARG A 1 95 ? -19.283 1.495 -1.688 1.00 63.53 95 ARG A N 1
ATOM 744 C CA . ARG A 1 95 ? -19.595 2.154 -0.408 1.00 63.53 95 ARG A CA 1
ATOM 745 C C . ARG A 1 95 ? -19.989 1.158 0.682 1.00 63.53 95 ARG A C 1
ATOM 747 O O . ARG A 1 95 ? -19.659 1.393 1.847 1.00 63.53 95 ARG A O 1
ATOM 754 N N . THR A 1 96 ? -20.606 0.034 0.313 1.00 74.81 96 THR A N 1
ATOM 755 C CA . THR A 1 96 ? -21.091 -0.987 1.252 1.00 74.81 96 THR A CA 1
ATOM 756 C C . THR A 1 96 ? -19.950 -1.662 2.014 1.00 74.81 96 THR A C 1
ATOM 758 O O . THR A 1 96 ? -20.110 -2.002 3.184 1.00 74.81 96 THR A O 1
ATOM 761 N N . ALA A 1 97 ? -18.776 -1.827 1.394 1.00 82.94 97 ALA A N 1
ATOM 762 C CA . ALA A 1 97 ? -17.618 -2.430 2.056 1.00 82.94 97 ALA A CA 1
ATOM 763 C C . ALA A 1 97 ? -17.143 -1.595 3.259 1.00 82.94 97 ALA A C 1
ATOM 765 O O . ALA A 1 97 ? -16.926 -2.135 4.345 1.00 82.94 97 ALA A O 1
ATOM 766 N N . LEU A 1 98 ? -17.039 -0.271 3.083 1.00 87.75 98 LEU A N 1
ATOM 767 C CA . LEU A 1 98 ? -16.620 0.635 4.151 1.00 87.75 98 LEU A CA 1
ATOM 768 C C . LEU A 1 98 ? -17.676 0.724 5.262 1.00 87.75 98 LEU A C 1
ATOM 770 O O . LEU A 1 98 ? -17.316 0.736 6.435 1.00 87.75 98 LEU A O 1
ATOM 774 N N . ASP A 1 99 ? -18.969 0.739 4.923 1.00 89.62 99 ASP A N 1
ATOM 775 C CA . ASP A 1 99 ? -20.036 0.763 5.934 1.00 89.62 99 ASP A CA 1
ATOM 776 C C . ASP A 1 99 ? -20.084 -0.507 6.777 1.00 89.62 99 ASP A C 1
ATOM 778 O O . ASP A 1 99 ? -20.205 -0.423 7.997 1.00 89.62 99 ASP A O 1
ATOM 782 N N . ARG A 1 100 ? -19.910 -1.679 6.159 1.00 91.56 100 ARG A N 1
ATOM 783 C CA . ARG A 1 100 ? -19.826 -2.948 6.896 1.00 91.56 100 ARG A CA 1
ATOM 784 C C . ARG A 1 100 ? -18.614 -2.986 7.823 1.00 91.56 100 ARG A C 1
ATOM 786 O O . ARG A 1 100 ? -18.728 -3.466 8.948 1.00 91.56 100 ARG A O 1
ATOM 793 N N . LEU A 1 101 ? -17.472 -2.462 7.372 1.00 94.50 101 LEU A N 1
ATOM 794 C CA . LEU A 1 101 ? -16.267 -2.362 8.197 1.00 94.50 101 LEU A CA 1
ATOM 795 C C . LEU A 1 101 ? -16.515 -1.459 9.406 1.00 94.50 101 LEU A C 1
ATOM 797 O O . LEU A 1 101 ? -16.204 -1.848 10.528 1.00 94.50 101 LEU A O 1
ATOM 801 N N . ARG A 1 102 ? -17.117 -0.285 9.186 1.00 95.19 102 ARG A N 1
ATOM 802 C CA . ARG A 1 102 ? -17.454 0.672 10.249 1.00 95.19 102 ARG A CA 1
ATOM 803 C C . ARG A 1 102 ? -18.433 0.079 11.255 1.00 95.19 102 ARG A C 1
ATOM 805 O O . ARG A 1 102 ? -18.166 0.159 12.445 1.00 95.19 102 ARG A O 1
ATOM 812 N N . GLY A 1 103 ? -19.511 -0.554 10.788 1.00 94.94 103 GLY A N 1
ATOM 813 C CA . GLY A 1 103 ? -20.492 -1.197 11.668 1.00 94.94 103 GLY A CA 1
ATOM 814 C C . GLY A 1 103 ? -19.835 -2.215 12.596 1.00 94.94 103 GLY A C 1
ATOM 815 O O . GLY A 1 103 ? -20.057 -2.194 13.799 1.00 94.94 103 GLY A O 1
ATOM 816 N N . LYS A 1 104 ? -18.916 -3.022 12.063 1.00 95.44 104 LYS A N 1
ATOM 817 C CA . LYS A 1 104 ? -18.200 -4.015 12.861 1.00 95.44 104 LYS A CA 1
ATOM 818 C C . LYS A 1 104 ? -17.167 -3.429 13.827 1.00 95.44 104 LYS A C 1
ATOM 820 O O . LYS A 1 104 ? -16.954 -3.973 14.905 1.00 95.44 104 LYS A O 1
ATOM 825 N N . LEU A 1 105 ? -16.501 -2.337 13.454 1.00 96.75 105 LEU A N 1
ATOM 826 C CA . LEU A 1 105 ? -15.644 -1.606 14.392 1.00 96.75 105 LEU A CA 1
ATOM 827 C C . LEU A 1 105 ? -16.467 -0.997 15.535 1.00 96.75 105 LEU A C 1
ATOM 829 O O . LEU A 1 105 ? -16.012 -1.008 16.675 1.00 96.75 105 LEU A O 1
ATOM 833 N N . ASP A 1 106 ? -17.673 -0.506 15.248 1.00 95.94 106 ASP A N 1
ATOM 834 C CA . ASP A 1 106 ? -18.587 0.028 16.261 1.00 95.94 106 ASP A CA 1
ATOM 835 C C . ASP A 1 106 ? -19.100 -1.080 17.203 1.00 95.94 106 ASP A C 1
ATOM 837 O O . ASP A 1 106 ? -19.045 -0.904 18.417 1.00 95.94 106 ASP A O 1
ATOM 841 N N . GLU A 1 107 ? -19.449 -2.265 16.676 1.00 95.31 107 GLU A N 1
ATOM 842 C CA . GLU A 1 107 ? -19.778 -3.469 17.471 1.00 95.31 107 GLU A CA 1
ATOM 843 C C . GLU A 1 107 ? -18.663 -3.864 18.457 1.00 95.31 107 GLU A C 1
ATOM 845 O O . GLU A 1 107 ? -18.935 -4.396 19.530 1.00 95.31 107 GLU A O 1
ATOM 850 N N . LEU A 1 108 ? -17.403 -3.586 18.107 1.00 95.50 108 LEU A N 1
ATOM 851 C CA . LEU A 1 108 ? -16.220 -3.853 18.931 1.00 95.50 108 LEU A CA 1
ATOM 852 C C . LEU A 1 108 ? -15.858 -2.704 19.885 1.00 95.50 108 LEU A C 1
ATOM 854 O O . LEU A 1 108 ? -14.744 -2.675 20.410 1.00 95.50 108 LEU A O 1
ATOM 858 N N . ASN A 1 109 ? -16.773 -1.758 20.110 1.00 94.75 109 ASN A N 1
ATOM 859 C CA . ASN A 1 109 ? -16.550 -0.554 20.913 1.00 94.75 109 ASN A CA 1
ATOM 860 C C . ASN A 1 109 ? -15.387 0.312 20.395 1.00 94.75 109 ASN A C 1
ATOM 862 O O . ASN A 1 109 ? -14.623 0.869 21.183 1.00 94.75 109 ASN A O 1
ATOM 866 N N . ARG A 1 110 ? -15.267 0.444 19.065 1.00 95.69 110 ARG A N 1
ATOM 867 C CA . ARG A 1 110 ? -14.312 1.337 18.377 1.00 95.69 110 ARG A CA 1
ATOM 868 C C . ARG A 1 110 ? -12.858 1.062 18.784 1.00 95.69 110 ARG A C 1
ATOM 870 O O . ARG A 1 110 ? -12.200 1.931 19.362 1.00 95.69 110 ARG A O 1
ATOM 877 N N . PRO A 1 111 ? -12.338 -0.150 18.508 1.00 96.31 111 PRO A N 1
ATOM 878 C CA . PRO A 1 111 ? -10.972 -0.509 18.855 1.00 96.31 111 PRO A CA 1
ATOM 879 C C . PRO A 1 111 ? -9.974 0.335 18.060 1.00 96.31 111 PRO A C 1
ATOM 881 O O . PRO A 1 111 ? -10.302 0.939 17.037 1.00 96.31 111 PRO A O 1
ATOM 884 N N . ARG A 1 112 ? -8.712 0.318 18.488 1.00 97.56 112 ARG A N 1
ATOM 885 C CA . ARG A 1 112 ? -7.630 0.899 17.688 1.00 97.56 112 ARG A CA 1
ATOM 886 C C . ARG A 1 112 ? -7.493 0.094 16.399 1.00 97.56 112 ARG A C 1
ATOM 888 O O . ARG A 1 112 ? -7.422 -1.135 16.455 1.00 97.56 112 ARG A O 1
ATOM 895 N N . TYR A 1 113 ? -7.425 0.758 15.251 1.00 97.69 113 TYR A N 1
ATOM 896 C CA . TYR A 1 113 ? -7.355 0.099 13.952 1.00 97.69 113 TYR A CA 1
ATOM 897 C C . TYR A 1 113 ? -6.353 0.752 12.998 1.00 97.69 113 TYR A C 1
ATOM 899 O O . TYR A 1 113 ? -6.004 1.929 13.088 1.00 97.69 113 TYR A O 1
ATOM 907 N N . ARG A 1 114 ? -5.853 -0.071 12.078 1.00 97.88 114 ARG A N 1
ATOM 908 C CA . ARG A 1 114 ? -4.868 0.251 11.053 1.00 97.88 114 ARG A CA 1
ATOM 909 C C . ARG A 1 114 ? -5.388 -0.374 9.788 1.00 97.88 114 ARG A C 1
ATOM 911 O O . ARG A 1 114 ? -5.548 -1.585 9.744 1.00 97.88 114 ARG A O 1
ATOM 918 N N . LEU A 1 115 ? -5.710 0.439 8.799 1.00 97.50 115 LEU A N 1
ATOM 919 C CA . LEU A 1 115 ? -6.400 -0.004 7.598 1.00 97.50 115 LEU A CA 1
ATOM 920 C C . LEU A 1 115 ? -5.511 0.220 6.384 1.00 97.50 115 LEU A C 1
ATOM 922 O O . LEU A 1 115 ? -5.090 1.347 6.134 1.00 97.50 115 LEU A O 1
ATOM 926 N N . SER A 1 116 ? -5.213 -0.831 5.629 1.00 95.75 116 SER A N 1
ATOM 927 C CA . SER A 1 116 ? -4.450 -0.702 4.390 1.00 95.75 116 SER A CA 1
ATOM 928 C C . SER A 1 116 ? -5.385 -0.510 3.191 1.00 95.75 116 SER A C 1
ATOM 930 O O . SER A 1 116 ? -6.468 -1.097 3.121 1.00 95.75 116 SER A O 1
ATOM 932 N N . CYS A 1 117 ? -4.971 0.330 2.240 1.00 92.38 117 CYS A N 1
ATOM 933 C CA . CYS A 1 117 ? -5.682 0.533 0.979 1.00 92.38 117 CYS A CA 1
ATOM 934 C C . CYS A 1 117 ? -4.699 0.854 -0.159 1.00 92.38 117 CYS A C 1
ATOM 936 O O . CYS A 1 117 ? -3.594 1.371 0.064 1.00 92.38 117 CYS A O 1
ATOM 938 N N . ARG A 1 118 ? -5.086 0.571 -1.406 1.00 88.94 118 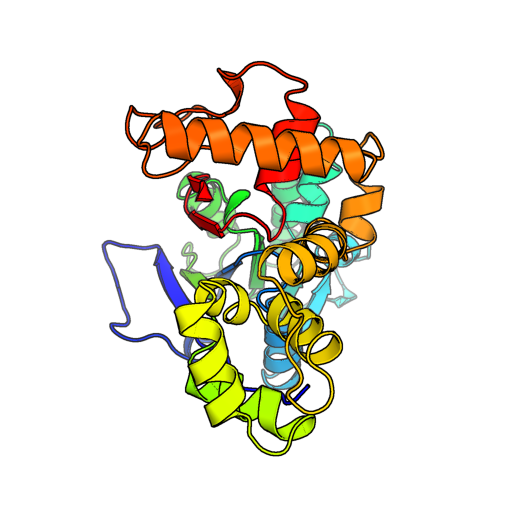ARG A N 1
ATOM 939 C CA . ARG A 1 118 ? -4.411 1.129 -2.587 1.00 88.94 118 ARG A CA 1
ATOM 940 C C . ARG A 1 118 ? -4.582 2.646 -2.617 1.00 88.94 118 ARG A C 1
ATOM 942 O O . ARG A 1 118 ? -5.682 3.166 -2.462 1.00 88.94 118 ARG A O 1
ATOM 949 N N . ALA A 1 119 ? -3.489 3.362 -2.872 1.00 86.94 119 ALA A N 1
ATOM 950 C CA . ALA A 1 119 ? -3.512 4.824 -2.966 1.00 86.94 119 ALA A CA 1
ATOM 951 C C . ALA A 1 119 ? -4.425 5.327 -4.106 1.00 86.94 119 ALA A C 1
ATOM 953 O O . ALA A 1 119 ? -5.093 6.349 -3.959 1.00 86.94 119 ALA A O 1
ATOM 954 N N . ALA A 1 120 ? -4.494 4.572 -5.205 1.00 81.94 120 ALA A N 1
ATOM 955 C CA . ALA A 1 120 ? -5.383 4.808 -6.341 1.00 81.94 120 ALA A CA 1
ATOM 956 C C . ALA A 1 120 ? -6.881 4.709 -5.990 1.00 81.94 120 ALA A C 1
ATOM 958 O O . ALA A 1 120 ? -7.699 5.400 -6.593 1.00 81.94 120 ALA A O 1
ATOM 959 N N . ASP A 1 121 ? -7.235 3.877 -5.008 1.00 82.81 121 ASP A N 1
ATOM 960 C CA . ASP A 1 121 ? -8.622 3.588 -4.630 1.00 82.81 121 ASP A CA 1
ATOM 961 C C . ASP A 1 121 ? -9.082 4.377 -3.394 1.00 82.81 121 ASP A C 1
ATOM 963 O O . ASP A 1 121 ? -10.185 4.153 -2.903 1.00 82.81 121 ASP A O 1
ATOM 967 N N . TRP A 1 122 ? -8.263 5.306 -2.889 1.00 86.62 122 TRP A N 1
ATOM 968 C CA . TRP A 1 122 ? -8.575 6.159 -1.739 1.00 86.62 122 TRP A CA 1
ATOM 969 C C . TRP A 1 122 ? -9.350 7.420 -2.148 1.00 86.62 122 TRP A C 1
ATOM 971 O O . TRP A 1 122 ? -8.846 8.232 -2.928 1.00 86.62 122 TRP A O 1
ATOM 981 N N . TYR A 1 123 ? -10.542 7.633 -1.574 1.00 79.12 123 TYR A N 1
ATOM 982 C CA . TYR A 1 123 ? -11.402 8.791 -1.894 1.00 79.12 123 TYR A CA 1
ATOM 983 C C . TYR A 1 123 ? -11.117 10.055 -1.056 1.00 79.12 123 TYR A C 1
ATOM 985 O O . TYR A 1 123 ? -11.888 11.015 -1.091 1.00 79.12 123 TYR A O 1
ATOM 993 N N . GLY A 1 124 ? -10.007 10.094 -0.313 1.00 80.50 124 GLY A N 1
ATOM 994 C CA . GLY A 1 124 ? -9.563 11.299 0.392 1.00 80.50 124 GLY A CA 1
ATOM 995 C C . GLY A 1 124 ? -10.434 11.666 1.599 1.00 80.50 124 GLY A C 1
ATOM 996 O O . GLY A 1 124 ? -10.816 10.806 2.391 1.00 80.50 124 GLY A O 1
ATOM 997 N N . GLY A 1 125 ? -10.733 12.963 1.749 1.00 78.88 125 GLY A N 1
ATOM 998 C CA . GLY A 1 125 ? -11.345 13.534 2.960 1.00 78.88 125 GLY A CA 1
ATOM 999 C C . GLY A 1 125 ? -12.692 12.922 3.365 1.00 78.88 125 GLY A C 1
ATOM 1000 O O . GLY A 1 125 ? -12.955 12.769 4.553 1.00 78.88 125 GLY A O 1
ATOM 1001 N N . PHE A 1 126 ? -13.506 12.481 2.403 1.00 79.94 126 PHE A N 1
ATOM 1002 C CA . PHE A 1 126 ? -14.782 11.820 2.698 1.00 79.94 126 PHE A CA 1
ATOM 1003 C C . PHE A 1 126 ? -14.602 10.479 3.433 1.00 79.94 126 PHE A C 1
ATOM 1005 O O . PHE A 1 126 ? -15.423 10.095 4.265 1.00 79.94 126 PHE A O 1
ATOM 1012 N N . GLU A 1 127 ? -13.524 9.747 3.142 1.00 84.56 127 GLU A N 1
ATOM 1013 C CA . GLU A 1 127 ? -13.239 8.471 3.811 1.00 84.56 127 GLU A CA 1
ATOM 1014 C C . GLU A 1 127 ? -12.699 8.698 5.217 1.00 84.56 127 GLU A C 1
ATOM 1016 O O . GLU A 1 127 ? -13.073 7.969 6.134 1.00 84.56 127 GLU A O 1
ATOM 1021 N N . VAL A 1 128 ? -11.863 9.732 5.377 1.00 89.44 128 VAL A N 1
ATOM 1022 C CA . VAL A 1 128 ? -11.339 10.189 6.670 1.00 89.44 128 VAL A CA 1
ATOM 1023 C C . VAL A 1 128 ? -12.488 10.513 7.618 1.00 89.44 128 VAL A C 1
ATOM 1025 O O . VAL A 1 128 ? -12.532 9.963 8.712 1.00 89.44 128 VAL A O 1
ATOM 1028 N N . GLU A 1 129 ? -13.453 11.327 7.183 1.00 89.56 129 GLU A N 1
ATOM 1029 C CA . GLU A 1 129 ? -14.611 11.713 7.999 1.00 89.56 129 GLU A CA 1
ATOM 1030 C C . GLU A 1 129 ? -15.435 10.491 8.435 1.00 89.56 129 GLU A C 1
ATOM 1032 O O . GLU A 1 129 ? -15.744 10.314 9.613 1.00 89.56 129 GLU A O 1
ATOM 1037 N N . ARG A 1 130 ? -15.744 9.586 7.499 1.00 91.12 130 ARG A N 1
ATOM 1038 C CA . ARG A 1 130 ? -16.546 8.387 7.792 1.00 91.12 130 ARG A CA 1
ATOM 1039 C C . ARG A 1 130 ? -15.848 7.431 8.750 1.00 91.12 130 ARG A C 1
ATOM 1041 O O . ARG A 1 130 ? -16.514 6.844 9.607 1.00 91.12 130 ARG A O 1
ATOM 1048 N N . LEU A 1 131 ? -14.543 7.247 8.585 1.00 93.88 131 LEU A N 1
ATOM 1049 C CA . LEU A 1 131 ? -13.723 6.417 9.461 1.00 93.88 131 LEU A CA 1
ATOM 1050 C C . LEU A 1 131 ? -13.523 7.071 10.836 1.00 93.88 131 LEU A C 1
ATOM 1052 O O . LEU A 1 131 ? -13.556 6.367 11.838 1.00 93.88 131 LEU A O 1
ATOM 1056 N N . GLY A 1 132 ? -13.436 8.402 10.907 1.00 93.62 132 GLY A N 1
ATOM 1057 C CA . GLY A 1 132 ? -13.329 9.146 12.165 1.00 93.62 132 GLY A CA 1
ATOM 1058 C C . GLY A 1 132 ? -14.473 8.855 13.138 1.00 93.62 132 GLY A C 1
ATOM 1059 O O . GLY A 1 132 ? -14.237 8.711 14.332 1.00 93.62 132 GLY A O 1
ATOM 1060 N N . VAL A 1 133 ? -15.694 8.630 12.634 1.00 94.06 133 VAL A N 1
ATOM 1061 C CA . VAL A 1 133 ? -16.869 8.256 13.455 1.00 94.06 133 VAL A CA 1
ATOM 1062 C C . VAL A 1 133 ? -16.642 6.989 14.296 1.00 94.06 133 VAL A C 1
ATOM 1064 O O . VAL A 1 133 ? -17.226 6.852 15.369 1.00 94.06 133 VAL A O 1
ATOM 1067 N N . VAL A 1 134 ? -15.802 6.068 13.815 1.00 94.81 134 VAL A N 1
ATOM 1068 C CA . VAL A 1 134 ? -15.464 4.807 14.498 1.00 94.81 134 VAL A CA 1
ATOM 1069 C C . VAL A 1 134 ? -14.045 4.810 15.078 1.00 94.81 134 VAL A C 1
ATOM 1071 O O . VAL A 1 134 ? -13.551 3.765 15.492 1.00 94.81 134 VAL A O 1
ATOM 1074 N N . SER A 1 135 ? -13.398 5.978 15.135 1.00 95.06 135 SER A N 1
ATOM 1075 C CA . SER A 1 135 ? -12.161 6.208 15.886 1.00 95.06 135 SER A CA 1
ATOM 1076 C C . SER A 1 135 ? -12.475 6.653 17.318 1.00 95.06 135 SER A C 1
ATOM 1078 O O . SER A 1 135 ? -13.483 7.314 17.570 1.00 95.06 135 SER A O 1
ATOM 1080 N N . MET A 1 136 ? -11.593 6.326 18.266 1.00 91.00 136 MET A N 1
ATOM 1081 C CA . MET A 1 136 ? -11.747 6.704 19.679 1.00 91.00 136 MET A CA 1
ATOM 1082 C C . MET A 1 136 ? -11.707 8.221 19.905 1.00 91.00 136 MET A C 1
ATOM 1084 O O . MET A 1 136 ? -12.384 8.725 20.796 1.00 91.00 136 MET A O 1
ATOM 1088 N N . ASP A 1 137 ? -10.910 8.941 19.117 1.00 92.94 137 ASP A N 1
ATOM 1089 C CA . ASP A 1 137 ? -10.687 10.386 19.242 1.00 92.94 137 ASP A CA 1
ATOM 1090 C C . ASP A 1 137 ? -11.332 11.196 18.105 1.00 92.94 137 ASP A C 1
ATOM 1092 O O . ASP A 1 137 ? -11.138 12.406 18.021 1.00 92.94 137 ASP A O 1
ATOM 1096 N N . GLY A 1 138 ? -12.092 10.538 17.222 1.00 92.50 138 GLY A N 1
ATOM 1097 C CA . GLY A 1 138 ? -12.705 11.165 16.051 1.00 92.50 138 GLY A CA 1
ATOM 1098 C C . GLY A 1 138 ? -11.747 11.432 14.884 1.00 92.50 138 GLY A C 1
ATOM 1099 O O . GLY A 1 138 ? -12.203 11.830 13.813 1.00 92.50 138 GLY A O 1
ATOM 1100 N N . ASN A 1 139 ? -10.444 11.192 15.053 1.00 92.06 139 ASN A N 1
ATOM 1101 C CA . ASN A 1 139 ? -9.417 11.527 14.070 1.00 92.06 139 ASN A CA 1
ATOM 1102 C C . ASN A 1 139 ? -8.912 10.281 13.345 1.00 92.06 139 ASN A C 1
ATOM 1104 O O . ASN A 1 139 ? -8.921 9.181 13.893 1.00 92.06 139 ASN A O 1
ATOM 1108 N N . VAL A 1 140 ? -8.431 10.458 12.111 1.00 94.75 140 VAL A N 1
ATOM 1109 C CA . VAL A 1 140 ? -7.781 9.398 11.327 1.00 94.75 140 VAL A CA 1
ATOM 1110 C C . VAL A 1 140 ? -6.483 9.935 10.746 1.00 94.75 140 VAL A C 1
ATOM 1112 O O . VAL A 1 140 ? -6.488 10.893 9.973 1.00 94.75 140 VAL A O 1
ATOM 1115 N N . LEU A 1 141 ? -5.373 9.283 11.082 1.00 95.12 141 LEU A N 1
ATOM 1116 C CA . LEU A 1 141 ? -4.071 9.588 10.506 1.00 95.12 141 LEU A CA 1
ATOM 1117 C C . LEU A 1 141 ? -3.902 8.825 9.191 1.00 95.12 141 LEU A C 1
ATOM 1119 O O . LEU A 1 141 ? -3.864 7.594 9.184 1.00 95.12 141 LEU A O 1
ATOM 1123 N N . VAL A 1 142 ? -3.766 9.537 8.073 1.00 95.19 142 VAL A N 1
ATOM 1124 C CA . VAL A 1 142 ? -3.504 8.910 6.770 1.00 95.19 142 VAL A CA 1
ATOM 1125 C C . VAL A 1 142 ? -2.019 8.995 6.467 1.00 95.19 142 VAL A C 1
ATOM 1127 O O . VAL A 1 142 ? -1.451 10.081 6.344 1.00 95.19 142 VAL A O 1
ATOM 1130 N N . LEU A 1 143 ? -1.402 7.834 6.310 1.00 95.88 143 LEU A N 1
ATOM 1131 C CA . LEU A 1 143 ? -0.002 7.653 5.979 1.00 95.88 143 LEU A CA 1
ATOM 1132 C C . LEU A 1 143 ? 0.138 7.078 4.569 1.00 95.88 143 LEU A C 1
ATOM 1134 O O . LEU A 1 143 ? -0.690 6.290 4.116 1.00 95.88 143 LEU A O 1
ATOM 1138 N N . ARG A 1 144 ? 1.234 7.405 3.891 1.00 94.94 144 ARG A N 1
ATOM 1139 C CA . ARG A 1 144 ? 1.664 6.753 2.655 1.00 94.94 144 ARG A CA 1
ATOM 1140 C C . ARG A 1 144 ? 2.948 5.988 2.913 1.00 94.94 144 ARG A C 1
ATOM 1142 O O . ARG A 1 144 ? 3.899 6.540 3.456 1.00 94.94 144 ARG A O 1
ATOM 1149 N N . LEU A 1 145 ? 2.970 4.726 2.503 1.00 95.25 145 LEU A N 1
ATOM 1150 C CA . LEU A 1 145 ? 4.177 3.914 2.498 1.00 95.25 145 LEU A CA 1
ATOM 1151 C C . LEU A 1 145 ? 5.151 4.462 1.452 1.00 95.25 145 LEU A C 1
ATOM 1153 O O . LEU A 1 145 ? 4.802 4.573 0.276 1.00 95.25 145 LEU A O 1
ATOM 1157 N N . GLU A 1 146 ? 6.367 4.786 1.877 1.00 94.75 146 GLU A N 1
ATOM 1158 C CA . GLU A 1 146 ? 7.385 5.318 0.981 1.00 94.75 146 GLU A CA 1
ATOM 1159 C C . GLU A 1 146 ? 7.972 4.212 0.080 1.00 94.75 146 GLU A C 1
ATOM 1161 O O . GLU A 1 146 ? 8.077 3.042 0.484 1.00 94.75 146 GLU A O 1
ATOM 1166 N N . PRO A 1 147 ? 8.360 4.542 -1.164 1.00 93.56 147 PRO A N 1
ATOM 1167 C CA . PRO A 1 147 ? 9.070 3.612 -2.036 1.00 93.56 147 PRO A CA 1
ATOM 1168 C C . PRO A 1 147 ? 10.397 3.138 -1.417 1.00 93.56 147 PRO A C 1
ATOM 1170 O O . PRO A 1 147 ? 10.895 3.718 -0.456 1.00 93.56 147 PRO A O 1
ATOM 1173 N N . LEU A 1 148 ? 10.986 2.064 -1.946 1.00 95.00 148 LEU A N 1
ATOM 1174 C CA . LEU A 1 148 ? 12.321 1.631 -1.516 1.00 95.00 148 LEU A CA 1
ATOM 1175 C C . LEU A 1 148 ? 13.366 2.712 -1.816 1.00 95.00 148 LEU A C 1
ATOM 1177 O O . LEU A 1 148 ? 13.437 3.240 -2.933 1.00 95.00 148 LEU A O 1
ATOM 1181 N N . SER A 1 149 ? 14.205 3.004 -0.828 1.00 94.38 149 SER A N 1
ATOM 1182 C CA . SER A 1 149 ? 15.382 3.852 -0.991 1.00 94.38 149 SER A CA 1
ATOM 1183 C C . SER A 1 149 ? 16.481 3.130 -1.783 1.00 94.38 149 SER A C 1
ATOM 1185 O O . SER A 1 149 ? 16.435 1.915 -1.980 1.00 94.38 149 SER A O 1
ATOM 1187 N N . ASP A 1 150 ? 17.498 3.866 -2.239 1.00 94.81 150 ASP A N 1
ATOM 1188 C CA . ASP A 1 150 ? 18.674 3.252 -2.881 1.00 94.81 150 ASP A CA 1
ATOM 1189 C C . ASP A 1 150 ? 19.371 2.275 -1.923 1.00 94.81 150 ASP A C 1
ATOM 1191 O O . ASP A 1 150 ? 19.784 1.193 -2.338 1.00 94.81 150 ASP A O 1
ATOM 1195 N N . ALA A 1 151 ? 19.432 2.623 -0.633 1.00 93.81 151 ALA A N 1
ATOM 1196 C CA . ALA A 1 151 ? 19.984 1.760 0.404 1.00 93.81 151 ALA A CA 1
ATOM 1197 C C . ALA A 1 151 ? 19.164 0.470 0.567 1.00 93.81 151 ALA A C 1
ATOM 1199 O O . ALA A 1 151 ? 19.748 -0.610 0.636 1.00 93.81 151 ALA A O 1
ATOM 1200 N N . ASP A 1 152 ? 17.829 0.559 0.540 1.00 94.69 152 ASP A N 1
ATOM 1201 C CA . ASP A 1 152 ? 16.958 -0.618 0.628 1.00 94.69 152 ASP A CA 1
ATOM 1202 C C . ASP A 1 152 ? 17.148 -1.538 -0.582 1.00 94.69 152 ASP A C 1
ATOM 1204 O O . ASP A 1 152 ? 17.242 -2.755 -0.433 1.00 94.69 152 ASP A O 1
ATOM 1208 N N . ILE A 1 153 ? 17.225 -0.964 -1.789 1.00 94.81 153 ILE A N 1
ATOM 1209 C CA . ILE A 1 153 ? 17.439 -1.724 -3.027 1.00 94.81 153 ILE A CA 1
ATOM 1210 C C . ILE A 1 153 ? 18.776 -2.463 -2.963 1.00 94.81 153 ILE A C 1
ATOM 1212 O O . ILE A 1 153 ? 18.824 -3.652 -3.275 1.00 94.81 153 ILE A O 1
ATOM 1216 N N . ILE A 1 154 ? 19.842 -1.781 -2.535 1.00 93.94 154 ILE A N 1
ATOM 1217 C CA . ILE A 1 154 ? 21.172 -2.379 -2.381 1.00 93.94 154 ILE A CA 1
ATOM 1218 C C . ILE A 1 154 ? 21.134 -3.511 -1.349 1.00 93.94 154 ILE A C 1
ATOM 1220 O O . ILE A 1 154 ? 21.629 -4.600 -1.634 1.00 93.94 154 ILE A O 1
ATOM 1224 N N . ALA A 1 155 ? 20.509 -3.286 -0.189 1.00 93.69 155 ALA A N 1
ATOM 1225 C CA . ALA A 1 155 ? 20.389 -4.289 0.868 1.00 93.69 155 ALA A CA 1
ATOM 1226 C C . ALA A 1 155 ? 19.609 -5.530 0.404 1.00 93.69 155 ALA A C 1
ATOM 1228 O O . ALA A 1 155 ? 20.020 -6.657 0.665 1.00 93.69 155 ALA A O 1
ATOM 1229 N N . ILE A 1 156 ? 18.512 -5.338 -0.334 1.00 92.62 156 ILE A N 1
ATOM 1230 C CA . ILE A 1 156 ? 17.718 -6.432 -0.907 1.00 92.62 156 ILE A CA 1
ATOM 1231 C C . ILE A 1 156 ? 18.499 -7.184 -1.987 1.00 92.62 156 ILE A C 1
ATOM 1233 O O . ILE A 1 156 ? 18.474 -8.414 -2.021 1.00 92.62 156 ILE A O 1
ATOM 1237 N N . ALA A 1 157 ? 19.172 -6.465 -2.886 1.00 91.25 157 ALA A N 1
ATOM 1238 C CA . ALA A 1 157 ? 19.924 -7.065 -3.981 1.00 91.25 157 ALA A CA 1
ATOM 1239 C C . ALA A 1 157 ? 21.148 -7.850 -3.477 1.00 91.25 157 ALA A C 1
ATOM 1241 O O . ALA A 1 157 ? 21.483 -8.881 -4.055 1.00 91.25 157 ALA A O 1
ATOM 1242 N N . ALA A 1 158 ? 21.766 -7.423 -2.371 1.00 91.19 158 ALA A N 1
ATOM 1243 C CA . ALA A 1 158 ? 22.918 -8.096 -1.771 1.00 91.19 158 ALA A CA 1
ATOM 1244 C C . ALA A 1 158 ? 22.645 -9.563 -1.379 1.00 91.19 158 ALA A C 1
ATOM 1246 O O . ALA A 1 158 ? 23.580 -10.356 -1.328 1.00 91.19 158 ALA A O 1
ATOM 1247 N N . GLU A 1 159 ? 21.384 -9.956 -1.148 1.00 88.50 159 GLU A N 1
ATOM 1248 C CA . GLU A 1 159 ? 21.029 -11.359 -0.870 1.00 88.50 159 GLU A CA 1
ATOM 1249 C C . GLU A 1 159 ? 21.189 -12.284 -2.084 1.00 88.50 159 GLU A C 1
ATOM 1251 O O . GLU A 1 159 ? 21.293 -13.499 -1.922 1.00 88.50 159 GLU A O 1
ATOM 1256 N N . VAL A 1 160 ? 21.131 -11.741 -3.302 1.00 87.75 160 VAL A N 1
ATOM 1257 C CA . VAL A 1 160 ? 20.978 -12.541 -4.529 1.00 87.75 160 VAL A CA 1
ATOM 1258 C C . VAL A 1 160 ? 22.052 -12.277 -5.573 1.00 87.75 160 VAL A C 1
ATOM 1260 O O . VAL A 1 160 ? 22.116 -13.006 -6.561 1.00 87.75 160 VAL A O 1
ATOM 1263 N N . MET A 1 161 ? 22.888 -11.253 -5.389 1.00 87.88 161 MET A N 1
ATOM 1264 C CA . MET A 1 161 ? 23.966 -10.946 -6.320 1.00 87.88 161 MET A CA 1
ATOM 1265 C C . MET A 1 161 ? 25.176 -10.295 -5.636 1.00 87.88 161 MET A C 1
ATOM 1267 O O . MET A 1 161 ? 25.007 -9.549 -4.672 1.00 87.88 161 MET A O 1
ATOM 1271 N N . PRO A 1 162 ? 26.396 -10.520 -6.160 1.00 86.31 162 PRO A N 1
ATOM 1272 C CA . PRO A 1 162 ? 27.631 -10.039 -5.538 1.00 86.31 162 PRO A CA 1
ATOM 1273 C C . PRO A 1 162 ? 27.839 -8.522 -5.663 1.00 86.31 162 PRO A C 1
ATOM 1275 O O . PRO A 1 162 ? 28.467 -7.926 -4.793 1.00 86.31 162 PRO A O 1
ATOM 1278 N N . SER A 1 163 ? 27.298 -7.890 -6.713 1.00 89.19 163 SER A N 1
ATOM 1279 C CA . SER A 1 163 ? 27.495 -6.459 -7.002 1.00 89.19 163 SER A CA 1
ATOM 1280 C C . SER A 1 163 ? 26.167 -5.680 -7.037 1.00 89.19 163 SER A C 1
ATOM 1282 O O . SER A 1 163 ? 25.734 -5.236 -8.104 1.00 89.19 163 SER A O 1
ATOM 1284 N N . PRO A 1 164 ? 25.486 -5.488 -5.890 1.00 91.94 164 PRO A N 1
ATOM 1285 C CA . PRO A 1 164 ? 24.196 -4.789 -5.824 1.00 91.94 164 PRO A CA 1
ATOM 1286 C C . PRO A 1 164 ? 24.293 -3.289 -6.156 1.00 91.94 164 PRO A C 1
ATOM 1288 O O . PRO A 1 164 ? 23.352 -2.701 -6.688 1.00 91.94 164 PRO A O 1
ATOM 1291 N N . VAL A 1 165 ? 25.446 -2.667 -5.889 1.00 93.38 165 VAL A N 1
ATOM 1292 C CA . VAL A 1 165 ? 25.708 -1.266 -6.257 1.00 93.38 165 VAL A CA 1
ATOM 1293 C C . VAL A 1 165 ? 25.793 -1.115 -7.778 1.00 93.38 165 VAL A C 1
ATOM 1295 O O . VAL A 1 165 ? 25.175 -0.209 -8.340 1.00 93.38 165 VAL A O 1
ATOM 1298 N N . ASP A 1 166 ? 26.477 -2.041 -8.456 1.00 91.06 166 ASP A N 1
ATOM 1299 C CA . ASP A 1 166 ? 26.574 -2.048 -9.921 1.00 91.06 166 ASP A CA 1
ATOM 13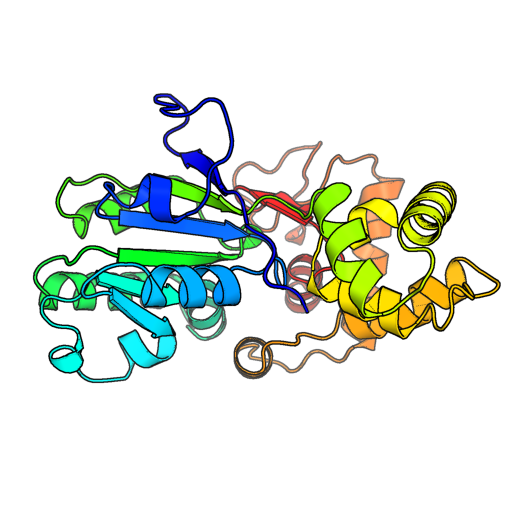00 C C . ASP A 1 166 ? 25.226 -2.341 -10.578 1.00 91.06 166 ASP A C 1
ATOM 1302 O O . ASP A 1 166 ? 24.899 -1.783 -11.622 1.00 91.06 166 ASP A O 1
ATOM 1306 N N . PHE A 1 167 ? 24.400 -3.187 -9.961 1.00 91.31 167 PHE A N 1
ATOM 1307 C CA . PHE A 1 167 ? 23.027 -3.397 -10.409 1.00 91.31 167 PHE A CA 1
ATOM 1308 C C . PHE A 1 167 ? 22.234 -2.087 -10.431 1.00 91.31 167 PHE A C 1
ATOM 1310 O O . PHE A 1 167 ? 21.639 -1.735 -11.451 1.00 91.31 167 PHE A O 1
ATOM 1317 N N . LEU A 1 168 ? 22.266 -1.328 -9.334 1.00 91.38 168 LEU A N 1
ATOM 1318 C CA . LEU A 1 168 ? 21.547 -0.062 -9.259 1.00 91.38 168 LEU A CA 1
ATOM 1319 C C . LEU A 1 168 ? 22.130 0.988 -10.221 1.00 91.38 168 LEU A C 1
ATOM 1321 O O . LEU A 1 168 ? 21.372 1.711 -10.872 1.00 91.38 168 LEU A O 1
ATOM 1325 N N . SER A 1 169 ? 23.458 1.051 -10.370 1.00 90.81 169 SER A N 1
ATOM 1326 C CA . SER A 1 169 ? 24.104 1.973 -11.314 1.00 90.81 169 SER A CA 1
ATOM 1327 C C . SER A 1 169 ? 23.749 1.647 -12.769 1.00 90.81 169 SER A C 1
ATOM 1329 O O . SER A 1 169 ? 23.519 2.559 -13.561 1.00 90.81 169 SER A O 1
ATOM 1331 N N . GLN A 1 170 ? 23.602 0.364 -13.107 1.00 88.38 170 GLN A N 1
ATOM 1332 C CA . GLN A 1 170 ? 23.187 -0.102 -14.429 1.00 88.38 170 GLN A CA 1
ATOM 1333 C C . GLN A 1 170 ? 21.691 0.080 -14.719 1.00 88.38 170 GLN A C 1
ATOM 1335 O O . GLN A 1 170 ? 21.309 0.175 -15.891 1.00 88.38 170 GLN A O 1
ATOM 1340 N N . ALA A 1 171 ? 20.845 0.159 -13.692 1.00 88.00 171 ALA A N 1
ATOM 1341 C CA . ALA A 1 171 ? 19.412 0.398 -13.840 1.00 88.00 171 ALA A CA 1
ATOM 1342 C C . ALA A 1 171 ? 19.089 1.827 -14.316 1.00 88.00 171 ALA A C 1
ATOM 1344 O O . ALA A 1 171 ? 18.200 2.018 -15.149 1.00 88.00 171 ALA A O 1
ATOM 1345 N N . ARG A 1 172 ? 19.846 2.827 -13.845 1.00 87.75 172 ARG A N 1
ATOM 1346 C CA . ARG A 1 172 ? 19.650 4.253 -14.171 1.00 87.75 172 ARG A CA 1
ATOM 1347 C C . ARG A 1 172 ? 19.731 4.567 -15.676 1.00 87.75 172 ARG A C 1
ATOM 1349 O O . ARG A 1 172 ? 18.748 5.070 -16.212 1.00 87.75 172 ARG A O 1
ATOM 1356 N N . PRO A 1 173 ? 20.804 4.220 -16.421 1.00 84.38 173 PRO A N 1
ATOM 1357 C CA . PRO A 1 173 ? 20.868 4.488 -17.863 1.00 84.38 173 PRO A CA 1
ATOM 1358 C C . PRO A 1 173 ? 19.822 3.698 -18.669 1.00 84.38 173 PRO A C 1
ATOM 1360 O O . PRO A 1 173 ? 19.540 4.027 -19.820 1.00 84.38 173 PRO A O 1
ATOM 1363 N N . ARG A 1 174 ? 19.219 2.660 -18.074 1.00 81.88 174 ARG A N 1
ATOM 1364 C CA . ARG A 1 174 ? 18.135 1.871 -18.671 1.00 81.88 174 ARG A CA 1
ATOM 1365 C C . ARG A 1 174 ? 16.741 2.445 -18.376 1.00 81.88 174 ARG A C 1
ATOM 1367 O O . ARG A 1 174 ? 15.785 1.948 -18.966 1.00 81.88 174 ARG A O 1
ATOM 1374 N N . ASN A 1 175 ? 16.634 3.511 -17.572 1.00 78.94 175 ASN A N 1
ATOM 1375 C CA . ASN A 1 175 ? 15.392 4.189 -17.166 1.00 78.94 175 ASN A CA 1
ATOM 1376 C C . ASN A 1 175 ? 14.382 3.265 -16.461 1.00 78.94 175 ASN A C 1
ATOM 1378 O O . ASN A 1 175 ? 13.180 3.331 -16.703 1.00 78.94 175 ASN A O 1
ATOM 1382 N N . ILE A 1 176 ? 14.878 2.365 -15.610 1.00 81.81 176 ILE A N 1
ATOM 1383 C CA . ILE A 1 176 ? 14.042 1.443 -14.822 1.00 81.81 176 ILE A CA 1
ATOM 1384 C C . ILE A 1 176 ? 14.213 1.640 -13.312 1.00 81.81 176 ILE A C 1
ATOM 1386 O O . ILE A 1 176 ? 13.656 0.879 -12.528 1.00 81.81 176 ILE A O 1
ATOM 1390 N N . ASP A 1 177 ? 15.010 2.614 -12.882 1.00 85.25 177 ASP A N 1
ATOM 1391 C CA . ASP A 1 177 ? 15.308 2.874 -11.473 1.00 85.25 177 ASP A CA 1
ATOM 1392 C C . ASP A 1 177 ? 14.036 3.171 -10.661 1.00 85.25 177 ASP A C 1
ATOM 1394 O O . ASP A 1 177 ? 13.882 2.652 -9.555 1.00 85.25 177 ASP A O 1
ATOM 1398 N N . ALA A 1 178 ? 13.069 3.887 -11.247 1.00 84.31 178 ALA A N 1
ATOM 1399 C CA . ALA A 1 178 ? 11.758 4.109 -10.640 1.00 84.31 178 ALA A CA 1
ATOM 1400 C C . ALA A 1 178 ? 11.006 2.792 -10.358 1.00 84.31 178 ALA A C 1
ATOM 1402 O O . ALA A 1 178 ? 10.399 2.637 -9.297 1.00 84.31 178 ALA A O 1
ATOM 1403 N N . LEU A 1 179 ? 11.105 1.807 -11.260 1.00 82.69 179 LEU A N 1
ATOM 1404 C CA . LEU A 1 179 ? 10.468 0.494 -11.105 1.00 82.69 179 LEU A CA 1
ATOM 1405 C C . LEU A 1 179 ? 11.085 -0.312 -9.957 1.00 82.69 179 LEU A C 1
ATOM 1407 O O . LEU A 1 179 ? 10.380 -1.056 -9.274 1.00 82.69 179 LEU A O 1
ATOM 1411 N N . LEU A 1 180 ? 12.389 -0.151 -9.715 1.00 90.38 180 LEU A N 1
ATOM 1412 C CA . LEU A 1 180 ? 13.092 -0.836 -8.628 1.00 90.38 180 LEU A CA 1
ATOM 1413 C C . LEU A 1 180 ? 12.646 -0.360 -7.244 1.00 90.38 180 LEU A C 1
ATOM 1415 O O . LEU A 1 180 ? 12.875 -1.059 -6.258 1.00 90.38 180 LEU A O 1
ATOM 1419 N N . ARG A 1 181 ? 11.972 0.792 -7.153 1.00 92.06 181 ARG A N 1
ATOM 1420 C CA . ARG A 1 181 ? 11.466 1.288 -5.872 1.00 92.06 181 ARG A CA 1
ATOM 1421 C C . ARG A 1 181 ? 10.227 0.546 -5.364 1.00 92.06 181 ARG A C 1
ATOM 1423 O O . ARG A 1 181 ? 9.841 0.726 -4.210 1.00 92.06 181 ARG A O 1
ATOM 1430 N N . ASN A 1 182 ? 9.625 -0.320 -6.182 1.00 90.69 182 ASN A N 1
ATOM 1431 C CA . ASN A 1 182 ? 8.580 -1.247 -5.759 1.00 90.69 182 ASN A CA 1
ATOM 1432 C C . ASN A 1 182 ? 9.203 -2.620 -5.417 1.00 90.69 182 ASN A C 1
ATOM 1434 O O . ASN A 1 182 ? 9.778 -3.249 -6.307 1.00 90.69 182 ASN A O 1
ATOM 1438 N N . PRO A 1 183 ? 9.072 -3.138 -4.177 1.00 91.25 183 PRO A N 1
ATOM 1439 C CA . PRO A 1 183 ? 9.679 -4.407 -3.764 1.00 91.25 183 PRO A CA 1
ATOM 1440 C C . PRO A 1 183 ? 9.333 -5.609 -4.648 1.00 91.25 183 PRO A C 1
ATOM 1442 O O . PRO A 1 183 ? 10.202 -6.434 -4.941 1.00 91.25 183 PRO A O 1
ATOM 1445 N N . GLN A 1 184 ? 8.080 -5.728 -5.097 1.00 86.69 184 GLN A N 1
ATOM 1446 C CA . GLN A 1 184 ? 7.692 -6.830 -5.978 1.00 86.69 184 GLN A CA 1
ATOM 1447 C C . GLN A 1 184 ? 8.341 -6.705 -7.358 1.00 86.69 184 GLN A C 1
ATOM 1449 O O . GLN A 1 184 ? 8.787 -7.706 -7.924 1.00 86.69 184 GLN A O 1
ATOM 1454 N N . THR A 1 185 ? 8.411 -5.488 -7.896 1.00 86.06 185 THR A N 1
ATOM 1455 C CA . THR A 1 185 ? 9.059 -5.235 -9.186 1.00 86.06 185 THR A CA 1
ATOM 1456 C C . THR A 1 185 ? 10.571 -5.427 -9.092 1.00 86.06 185 THR A C 1
ATOM 1458 O O . THR A 1 185 ? 11.143 -6.106 -9.940 1.00 86.06 185 THR A O 1
ATOM 1461 N N . LEU A 1 186 ? 11.216 -4.972 -8.015 1.00 90.25 186 LEU A N 1
ATOM 1462 C CA . LEU A 1 186 ? 12.622 -5.260 -7.734 1.00 90.25 186 LEU A CA 1
ATOM 1463 C C . LEU A 1 186 ? 12.893 -6.769 -7.720 1.00 90.25 186 LEU A C 1
ATOM 1465 O O . LEU A 1 186 ? 13.781 -7.243 -8.424 1.00 90.25 186 LEU A O 1
ATOM 1469 N N . LYS A 1 187 ? 12.085 -7.547 -6.989 1.00 87.25 187 LYS A N 1
ATOM 1470 C CA . LYS A 1 187 ? 12.210 -9.013 -6.936 1.00 87.25 187 LYS A CA 1
ATOM 1471 C C . LYS A 1 187 ? 12.094 -9.654 -8.317 1.00 87.25 187 LYS A C 1
ATOM 1473 O O . LYS A 1 187 ? 12.773 -10.639 -8.602 1.00 87.25 187 LYS A O 1
ATOM 1478 N N . LEU A 1 188 ? 11.212 -9.133 -9.166 1.00 83.62 188 LEU A N 1
ATOM 1479 C CA . LEU A 1 188 ? 11.063 -9.602 -10.536 1.00 83.62 188 LEU A CA 1
ATOM 1480 C C . LEU A 1 188 ? 12.315 -9.303 -11.366 1.00 83.62 188 LEU A C 1
ATOM 1482 O O . LEU A 1 188 ? 12.832 -10.210 -12.012 1.00 83.62 188 LEU A O 1
ATOM 1486 N N . ILE A 1 189 ? 12.812 -8.067 -11.326 1.00 85.94 189 ILE A N 1
ATOM 1487 C CA . ILE A 1 189 ? 13.989 -7.658 -12.100 1.00 85.94 189 ILE A CA 1
ATOM 1488 C C . ILE A 1 189 ? 15.235 -8.412 -11.630 1.00 85.94 189 ILE A C 1
ATOM 1490 O O . ILE A 1 189 ? 15.966 -8.924 -12.469 1.00 85.94 189 ILE A O 1
ATOM 1494 N N . LEU A 1 190 ? 15.426 -8.601 -10.322 1.00 87.31 190 LEU A N 1
ATOM 1495 C CA . LEU A 1 190 ? 16.519 -9.417 -9.779 1.00 87.31 190 LEU A CA 1
ATOM 1496 C C . LEU A 1 190 ? 16.471 -10.874 -10.274 1.00 87.31 190 LEU A C 1
ATOM 1498 O O . LEU A 1 190 ? 17.507 -11.485 -10.499 1.00 87.31 190 LEU A O 1
ATOM 1502 N N . LYS A 1 191 ? 15.278 -11.443 -10.509 1.00 82.69 191 LYS A N 1
ATOM 1503 C CA . LYS A 1 191 ? 15.149 -12.783 -11.115 1.00 82.69 191 LYS A CA 1
ATOM 1504 C C . LYS A 1 191 ? 15.523 -12.815 -12.599 1.00 82.69 191 LYS A C 1
ATOM 1506 O O . LYS A 1 191 ? 15.905 -13.877 -13.093 1.00 82.69 191 LYS A O 1
ATOM 1511 N N . VAL A 1 192 ? 15.325 -11.705 -13.313 1.00 80.38 192 VAL A N 1
ATOM 1512 C CA . VAL A 1 192 ? 15.647 -11.570 -14.743 1.00 80.38 192 VAL A CA 1
ATOM 1513 C C . VAL A 1 192 ? 17.139 -11.302 -14.930 1.00 80.38 192 VAL A C 1
ATOM 1515 O O . VAL A 1 192 ? 17.758 -11.907 -15.801 1.00 80.38 192 VAL A O 1
ATOM 1518 N N . VAL A 1 193 ? 17.714 -10.442 -14.091 1.00 80.56 193 VAL A N 1
ATOM 1519 C CA . VAL A 1 193 ? 19.136 -10.085 -14.073 1.00 80.56 193 VAL A CA 1
ATOM 1520 C C . VAL A 1 193 ? 19.893 -11.110 -13.226 1.00 80.56 193 VAL A C 1
ATOM 1522 O O . VAL A 1 193 ? 20.327 -10.833 -12.110 1.00 80.56 193 VAL A O 1
ATOM 1525 N N . ARG A 1 194 ? 20.008 -12.341 -13.738 1.00 67.62 194 ARG A N 1
ATOM 1526 C CA . ARG A 1 194 ? 20.817 -13.383 -13.087 1.00 67.62 194 ARG A CA 1
ATOM 1527 C C . ARG A 1 194 ? 22.296 -13.038 -13.200 1.00 67.62 194 ARG A C 1
ATOM 1529 O O . ARG A 1 194 ? 22.742 -12.627 -14.267 1.00 67.62 194 ARG A O 1
ATOM 1536 N N . ASP A 1 195 ? 23.033 -13.195 -12.103 1.00 64.44 195 ASP A N 1
ATOM 1537 C CA . ASP A 1 195 ? 24.490 -13.008 -12.046 1.00 64.44 195 ASP A CA 1
ATOM 1538 C C . ASP A 1 195 ? 24.970 -11.638 -12.573 1.00 64.44 195 ASP A C 1
ATOM 1540 O O . ASP A 1 195 ? 26.084 -11.497 -13.070 1.00 64.44 195 ASP A O 1
ATOM 1544 N N . GLY A 1 196 ? 24.115 -10.609 -12.498 1.00 63.47 196 GLY A N 1
ATOM 1545 C CA . GLY A 1 196 ? 24.416 -9.266 -13.010 1.00 63.47 196 GLY A CA 1
ATOM 1546 C C . GLY A 1 196 ? 24.316 -9.114 -14.533 1.00 63.47 196 GLY A C 1
ATOM 1547 O O . GLY A 1 196 ? 24.595 -8.033 -15.055 1.00 63.47 196 GLY A O 1
ATOM 1548 N N . VAL A 1 197 ? 23.889 -10.155 -15.255 1.00 73.19 197 VAL A N 1
ATOM 1549 C CA . VAL A 1 197 ? 23.724 -10.120 -16.711 1.00 73.19 197 VAL A CA 1
ATOM 1550 C C . VAL A 1 197 ? 22.379 -9.496 -17.067 1.00 73.19 197 VAL A C 1
ATOM 1552 O O . VAL A 1 197 ? 21.309 -10.064 -16.844 1.00 73.19 197 VAL A O 1
ATOM 1555 N N . TRP A 1 198 ? 22.437 -8.302 -17.648 1.00 79.88 198 TRP A N 1
ATOM 1556 C CA . TRP A 1 198 ? 21.262 -7.590 -18.136 1.00 79.88 198 TRP A CA 1
ATOM 1557 C C . TRP A 1 198 ? 20.814 -8.119 -19.505 1.00 79.88 198 TRP A C 1
ATOM 1559 O O . TRP A 1 198 ? 21.662 -8.494 -20.317 1.00 79.88 198 TRP A O 1
ATOM 1569 N N . PRO A 1 199 ? 19.504 -8.096 -19.814 1.00 74.12 199 PRO A N 1
ATOM 1570 C CA . PRO A 1 199 ? 19.029 -8.321 -21.175 1.00 74.12 199 PRO A CA 1
ATOM 1571 C C . PRO A 1 199 ? 19.702 -7.377 -22.179 1.00 74.12 199 PRO A C 1
ATOM 1573 O O . PRO A 1 199 ? 19.995 -6.222 -21.856 1.00 74.12 199 PRO A O 1
ATOM 1576 N N . ALA A 1 200 ? 19.922 -7.883 -23.396 1.00 67.81 200 ALA A N 1
ATOM 1577 C CA . ALA A 1 200 ? 20.644 -7.179 -24.454 1.00 67.81 200 ALA A CA 1
ATOM 1578 C C . ALA A 1 200 ? 19.965 -5.861 -24.847 1.00 67.81 200 ALA A C 1
ATOM 1580 O O . ALA A 1 200 ? 20.646 -4.882 -25.149 1.00 67.81 200 ALA A O 1
ATOM 1581 N N . THR A 1 201 ? 18.630 -5.814 -24.797 1.00 67.31 201 THR A N 1
ATOM 1582 C CA . THR A 1 201 ? 17.874 -4.594 -25.067 1.00 67.31 201 THR A CA 1
ATOM 1583 C C . THR A 1 201 ? 16.960 -4.212 -23.908 1.00 67.31 201 THR A C 1
ATOM 1585 O O . THR A 1 201 ? 16.446 -5.045 -23.157 1.00 67.31 201 THR A O 1
ATOM 1588 N N . ARG A 1 202 ? 16.707 -2.904 -23.797 1.00 63.75 202 ARG A N 1
ATOM 1589 C CA . ARG A 1 202 ? 15.678 -2.352 -22.911 1.00 63.75 202 ARG A CA 1
ATOM 1590 C C . ARG A 1 202 ? 14.301 -2.957 -23.228 1.00 63.75 202 ARG A C 1
ATOM 1592 O O . ARG A 1 202 ? 13.536 -3.228 -22.311 1.00 63.75 202 ARG A O 1
ATOM 1599 N N . GLY A 1 203 ? 14.025 -3.211 -24.511 1.00 63.06 203 GLY A N 1
ATOM 1600 C CA . GLY A 1 203 ? 12.803 -3.866 -24.984 1.00 63.06 203 GLY A CA 1
ATOM 1601 C C . GLY A 1 203 ? 12.624 -5.273 -24.418 1.00 63.06 203 GLY A C 1
ATOM 1602 O O . GLY A 1 203 ? 11.559 -5.562 -23.893 1.00 63.06 203 GLY A O 1
ATOM 1603 N N . ASP A 1 204 ? 13.669 -6.104 -24.411 1.00 67.75 204 ASP A N 1
ATOM 1604 C CA . ASP A 1 204 ? 13.602 -7.466 -23.852 1.00 67.75 204 ASP A CA 1
ATOM 1605 C C . ASP A 1 204 ? 13.346 -7.463 -22.344 1.00 67.75 204 ASP A C 1
ATOM 1607 O O . ASP A 1 204 ? 12.627 -8.316 -21.820 1.00 67.75 204 ASP A O 1
ATOM 1611 N N . LEU A 1 205 ? 13.947 -6.503 -21.632 1.00 69.69 205 LEU A N 1
ATOM 1612 C CA . LEU A 1 205 ? 13.706 -6.320 -20.206 1.00 69.69 205 LEU A CA 1
ATOM 1613 C C . LEU A 1 205 ? 12.253 -5.915 -19.955 1.00 69.69 205 LEU A C 1
ATOM 1615 O O . LEU A 1 205 ? 11.598 -6.538 -19.124 1.00 69.69 205 LEU A O 1
ATOM 1619 N N . TYR A 1 206 ? 11.745 -4.917 -20.685 1.00 67.25 206 TYR A N 1
ATOM 1620 C CA . TYR A 1 206 ? 10.350 -4.499 -20.573 1.00 67.25 206 TYR A CA 1
ATOM 1621 C C . TYR A 1 206 ? 9.395 -5.604 -20.994 1.00 67.25 206 TYR A C 1
ATOM 1623 O O . TYR A 1 206 ? 8.435 -5.827 -20.288 1.00 67.25 206 TYR A O 1
ATOM 1631 N N . GLN A 1 207 ? 9.648 -6.354 -22.061 1.00 68.69 207 GLN A N 1
ATOM 1632 C CA . GLN A 1 207 ? 8.763 -7.439 -22.478 1.00 68.69 207 GLN A CA 1
ATOM 1633 C C . GLN A 1 207 ? 8.658 -8.515 -21.389 1.00 68.69 207 GLN A C 1
ATOM 1635 O O . GLN A 1 207 ? 7.558 -8.847 -20.951 1.00 68.69 207 GLN A O 1
ATOM 1640 N N . LYS A 1 208 ? 9.801 -8.982 -20.868 1.00 68.88 208 LYS A N 1
ATOM 1641 C CA . LYS A 1 208 ? 9.839 -9.972 -19.777 1.00 68.88 208 LYS A CA 1
ATOM 1642 C C . LYS A 1 208 ? 9.271 -9.433 -18.462 1.00 68.88 208 LYS A C 1
ATOM 1644 O O . LYS A 1 208 ? 8.798 -10.212 -17.635 1.00 68.88 208 LYS A O 1
ATOM 1649 N N . ALA A 1 209 ? 9.355 -8.121 -18.237 1.00 69.12 209 ALA A N 1
ATOM 1650 C CA . ALA A 1 209 ? 8.858 -7.484 -17.027 1.00 69.12 209 ALA A CA 1
ATOM 1651 C C . ALA A 1 209 ? 7.369 -7.120 -17.116 1.00 69.12 209 ALA A C 1
ATOM 1653 O O . ALA A 1 209 ? 6.656 -7.343 -16.149 1.00 69.12 209 ALA A O 1
ATOM 1654 N N . CYS A 1 210 ? 6.882 -6.606 -18.245 1.00 67.06 210 CYS A N 1
ATOM 1655 C CA . CYS A 1 210 ? 5.521 -6.107 -18.448 1.00 67.06 210 CYS A CA 1
ATOM 1656 C C . CYS A 1 210 ? 4.480 -7.205 -18.260 1.00 67.06 210 CYS A C 1
ATOM 1658 O O . CYS A 1 210 ? 3.504 -6.971 -17.554 1.00 67.06 210 CYS A O 1
ATOM 1660 N N . GLU A 1 211 ? 4.714 -8.407 -18.795 1.00 66.31 211 GLU A N 1
ATOM 1661 C CA . GLU A 1 211 ? 3.834 -9.562 -18.558 1.00 66.31 211 GLU A CA 1
ATOM 1662 C C . GLU A 1 211 ? 3.663 -9.807 -17.049 1.00 66.31 211 GLU A C 1
ATOM 1664 O O . GLU A 1 211 ? 2.551 -9.865 -16.535 1.00 66.31 211 GLU A O 1
ATOM 1669 N N . ARG A 1 212 ? 4.772 -9.789 -16.307 1.00 68.62 212 ARG A N 1
ATOM 1670 C CA . ARG A 1 212 ? 4.814 -10.051 -14.861 1.00 68.62 212 ARG A CA 1
ATOM 1671 C C . ARG A 1 212 ? 4.441 -8.857 -13.974 1.00 68.62 212 ARG A C 1
ATOM 1673 O O . ARG A 1 212 ? 4.155 -9.048 -12.796 1.00 68.62 212 ARG A O 1
ATOM 1680 N N . ILE A 1 213 ? 4.526 -7.622 -14.469 1.00 68.44 213 ILE A N 1
ATOM 1681 C CA . ILE A 1 213 ? 4.156 -6.380 -13.758 1.00 68.44 213 ILE A CA 1
ATOM 1682 C C . ILE A 1 213 ? 2.646 -6.167 -13.848 1.00 68.44 213 ILE A C 1
ATOM 1684 O O . ILE A 1 213 ? 2.033 -5.705 -12.882 1.00 68.44 213 ILE A O 1
ATOM 1688 N N . LEU A 1 214 ? 2.059 -6.522 -14.993 1.00 68.69 214 LEU A N 1
ATOM 1689 C CA . LEU A 1 214 ? 0.626 -6.440 -15.232 1.00 68.69 214 LEU A CA 1
ATOM 1690 C C . LEU A 1 214 ? -0.137 -7.622 -14.639 1.00 68.69 214 LEU A C 1
ATOM 1692 O O . LEU A 1 214 ? -1.325 -7.463 -14.380 1.00 68.69 214 LEU A O 1
ATOM 1696 N N . GLU A 1 215 ? 0.509 -8.757 -14.360 1.00 68.69 215 GLU A N 1
ATOM 1697 C CA . GLU A 1 215 ? -0.059 -9.827 -13.531 1.00 68.69 215 GLU A CA 1
ATOM 1698 C C . GLU A 1 215 ? -0.526 -9.279 -12.167 1.00 68.69 215 GLU A C 1
ATOM 1700 O O . GLU A 1 215 ? 0.242 -8.661 -11.416 1.00 68.69 215 GLU A O 1
ATOM 1705 N N . GLU A 1 216 ? -1.805 -9.510 -11.848 1.00 67.88 216 GLU A N 1
ATOM 1706 C CA . GLU A 1 216 ? -2.327 -9.281 -10.502 1.00 67.88 216 GLU A CA 1
ATOM 1707 C C . GLU A 1 216 ? -1.879 -10.453 -9.639 1.00 67.88 216 GLU A C 1
ATOM 1709 O O . GLU A 1 216 ? -2.366 -11.568 -9.773 1.00 67.88 216 GLU A O 1
ATOM 1714 N N . THR A 1 217 ? -0.904 -10.207 -8.771 1.00 63.22 217 THR A N 1
ATOM 1715 C CA . THR A 1 217 ? -0.365 -11.247 -7.887 1.00 63.22 217 THR A CA 1
ATOM 1716 C C . THR A 1 217 ? -1.253 -11.517 -6.679 1.00 63.22 217 THR A C 1
ATOM 1718 O O . THR A 1 217 ? -0.957 -12.434 -5.918 1.00 63.22 217 THR A O 1
ATOM 1721 N N . ASN A 1 218 ? -2.288 -10.701 -6.465 1.00 65.50 218 ASN A N 1
ATOM 1722 C CA . ASN A 1 218 ? -3.271 -10.910 -5.420 1.00 65.50 218 ASN A CA 1
ATOM 1723 C C . ASN A 1 218 ? -4.459 -11.739 -5.954 1.00 65.50 218 ASN A C 1
ATOM 1725 O O . ASN A 1 218 ? -5.310 -11.181 -6.658 1.00 65.50 218 ASN A O 1
ATOM 1729 N N . PRO A 1 219 ? -4.574 -13.032 -5.583 1.00 59.59 219 PRO A N 1
ATOM 1730 C CA . PRO A 1 219 ? -5.641 -13.905 -6.076 1.00 59.59 219 PRO A CA 1
ATOM 1731 C C . PRO A 1 219 ? -7.036 -13.372 -5.741 1.00 59.59 219 PRO A C 1
ATOM 1733 O O . PRO A 1 219 ? -8.000 -13.628 -6.457 1.00 59.59 219 PRO A O 1
ATOM 1736 N N . GLU A 1 220 ? -7.163 -12.608 -4.654 1.00 60.38 220 GLU A N 1
ATOM 1737 C CA . GLU A 1 220 ? -8.440 -12.043 -4.234 1.00 60.38 220 GLU A CA 1
ATOM 1738 C C . GLU A 1 220 ? -8.920 -10.918 -5.141 1.00 60.38 220 GLU A C 1
ATOM 1740 O O . GLU A 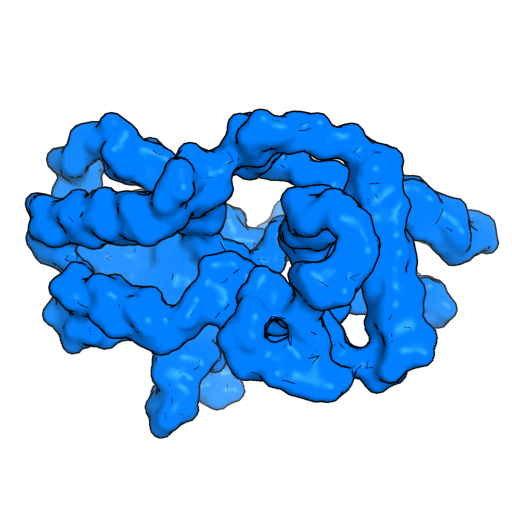1 220 ? -10.123 -10.803 -5.388 1.00 60.38 220 GLU A O 1
ATOM 1745 N N . HIS A 1 221 ? -7.993 -10.097 -5.629 1.00 60.69 221 HIS A N 1
ATOM 1746 C CA . HIS A 1 221 ? -8.292 -9.014 -6.556 1.00 60.69 221 HIS A CA 1
ATOM 1747 C C . HIS A 1 221 ? -8.508 -9.549 -7.979 1.00 60.69 221 HIS A C 1
ATOM 1749 O O . HIS A 1 221 ? -9.327 -9.013 -8.722 1.00 60.69 221 HIS A O 1
ATOM 1755 N N . GLU A 1 222 ? -7.838 -10.647 -8.341 1.00 58.25 222 GLU A N 1
ATOM 1756 C CA . GLU A 1 222 ? -8.093 -11.381 -9.583 1.00 58.25 222 GLU A CA 1
ATOM 1757 C C . GLU A 1 222 ? -9.499 -12.007 -9.597 1.00 58.25 222 GLU A C 1
ATOM 1759 O O . GLU A 1 222 ? -10.239 -11.829 -10.560 1.00 58.25 222 GLU A O 1
ATOM 1764 N N . GLN A 1 223 ? -9.914 -12.663 -8.505 1.00 56.59 223 GLN A N 1
ATOM 1765 C CA . GLN A 1 223 ? -11.260 -13.239 -8.366 1.00 56.59 223 G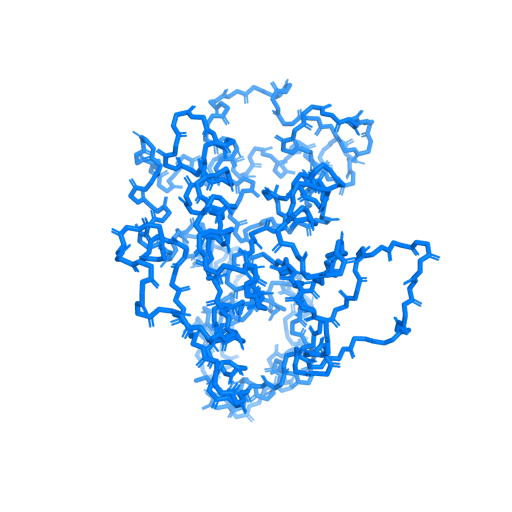LN A CA 1
ATOM 1766 C C . GLN A 1 223 ? -12.364 -12.188 -8.185 1.00 56.59 223 GLN A C 1
ATOM 1768 O O . GLN A 1 223 ? -13.523 -12.456 -8.493 1.00 56.59 223 GLN A O 1
ATOM 1773 N N . GLY A 1 224 ? -12.029 -11.015 -7.638 1.00 53.00 224 GLY A N 1
ATOM 1774 C CA . GLY A 1 224 ? -12.978 -9.927 -7.398 1.00 53.00 224 GLY A CA 1
ATOM 1775 C C . GLY A 1 224 ? -13.300 -9.082 -8.629 1.00 53.00 224 GLY A C 1
ATOM 1776 O O . GLY A 1 224 ? -14.318 -8.398 -8.638 1.00 53.00 224 GLY A O 1
ATOM 1777 N N . GLN A 1 225 ? -12.481 -9.139 -9.682 1.00 58.81 225 GLN A N 1
ATOM 1778 C CA . GLN A 1 225 ? -12.834 -8.538 -10.964 1.00 58.81 225 GLN A CA 1
ATOM 1779 C C . GLN A 1 225 ? -13.976 -9.350 -11.586 1.00 58.81 225 GLN A C 1
ATOM 1781 O O . GLN A 1 225 ? -13.793 -10.502 -11.968 1.00 58.81 225 GLN A O 1
ATOM 1786 N N . ALA A 1 226 ? -15.154 -8.734 -11.734 1.00 50.22 226 ALA A N 1
ATOM 1787 C CA . ALA A 1 226 ? -16.350 -9.361 -12.313 1.00 50.22 226 ALA A CA 1
ATOM 1788 C C . ALA A 1 226 ? -16.127 -9.973 -13.717 1.00 50.22 226 ALA A C 1
ATOM 1790 O O . ALA A 1 226 ? -16.941 -10.761 -14.198 1.00 50.22 226 ALA A O 1
ATOM 1791 N N . ARG A 1 227 ? -15.020 -9.619 -14.385 1.00 60.03 227 ARG A N 1
ATOM 1792 C CA . ARG A 1 227 ? -14.532 -10.240 -15.617 1.00 60.03 227 ARG A CA 1
ATOM 1793 C C . ARG A 1 227 ? -13.033 -10.494 -15.505 1.00 60.03 227 ARG A C 1
ATOM 1795 O O . ARG A 1 227 ? -12.273 -9.566 -15.250 1.00 60.03 227 ARG A O 1
ATOM 1802 N N . HIS A 1 228 ? -12.607 -11.722 -15.788 1.00 69.75 228 HIS A N 1
ATOM 1803 C CA . HIS A 1 228 ? -11.198 -12.022 -16.020 1.00 69.75 228 HIS A CA 1
ATOM 1804 C C . HIS A 1 228 ? -10.732 -11.288 -17.288 1.00 69.75 228 HIS A C 1
ATOM 1806 O O . HIS A 1 228 ? -11.152 -11.620 -18.401 1.00 69.75 228 HIS A O 1
ATOM 1812 N N . ILE A 1 229 ? -9.878 -10.278 -17.121 1.00 77.12 229 ILE A N 1
ATOM 1813 C CA . ILE A 1 229 ? -9.309 -9.515 -18.234 1.00 77.12 229 ILE A CA 1
ATOM 1814 C C . ILE A 1 229 ? -8.019 -10.211 -18.679 1.00 77.12 229 ILE A C 1
ATOM 1816 O O . ILE A 1 229 ? -7.085 -10.326 -17.883 1.00 77.12 229 ILE A O 1
ATOM 1820 N N . PRO A 1 230 ? -7.919 -10.661 -19.940 1.00 81.69 230 PRO A N 1
ATOM 1821 C CA . PRO A 1 230 ? -6.723 -11.340 -20.406 1.00 81.69 230 PRO A CA 1
ATOM 1822 C C . PRO A 1 230 ? -5.528 -10.378 -20.465 1.00 81.69 230 PRO A C 1
ATOM 1824 O O . PRO A 1 230 ? -5.670 -9.199 -20.796 1.00 81.69 230 PRO A O 1
ATOM 1827 N N . ILE A 1 231 ? -4.326 -10.899 -20.203 1.00 78.75 231 ILE A N 1
ATOM 1828 C CA . ILE A 1 231 ? -3.097 -10.096 -20.093 1.00 78.75 231 ILE A CA 1
ATOM 1829 C C . ILE A 1 231 ? -2.817 -9.227 -21.328 1.00 78.75 231 ILE A C 1
ATOM 1831 O O . ILE A 1 231 ? -2.376 -8.090 -21.193 1.00 78.75 231 ILE A O 1
ATOM 1835 N N . HIS A 1 232 ? -3.140 -9.709 -22.533 1.00 80.56 232 HIS A N 1
ATOM 1836 C CA . HIS A 1 232 ? -2.957 -8.944 -23.771 1.00 80.56 232 HIS A CA 1
ATOM 1837 C C . HIS A 1 232 ? -3.858 -7.700 -23.834 1.00 80.56 232 HIS A C 1
ATOM 1839 O O . HIS A 1 232 ? -3.451 -6.673 -24.370 1.00 80.56 232 HIS A O 1
ATOM 1845 N N . ALA A 1 233 ? -5.066 -7.763 -23.264 1.00 86.00 233 ALA A N 1
ATOM 1846 C CA . ALA A 1 233 ? -5.965 -6.617 -23.205 1.00 86.00 233 ALA A CA 1
ATOM 1847 C C . ALA A 1 233 ? -5.442 -5.568 -22.215 1.00 86.00 233 ALA A C 1
ATOM 1849 O O . ALA A 1 233 ? -5.474 -4.380 -22.525 1.00 86.00 233 ALA A O 1
ATOM 1850 N N . LEU A 1 234 ? -4.886 -6.004 -21.076 1.00 84.81 234 LEU A N 1
ATOM 1851 C CA . LEU A 1 234 ? -4.207 -5.112 -20.130 1.00 84.81 234 LEU A CA 1
ATOM 1852 C C . LEU A 1 234 ? -2.966 -4.468 -20.754 1.00 84.81 234 LEU A C 1
ATOM 1854 O O . LEU A 1 234 ? -2.787 -3.267 -20.611 1.00 84.81 234 LEU A O 1
ATOM 1858 N N . LEU A 1 235 ? -2.149 -5.231 -21.487 1.00 83.44 235 LEU A N 1
ATOM 1859 C CA . LEU A 1 235 ? -0.983 -4.708 -22.209 1.00 83.44 235 LEU A CA 1
ATOM 1860 C C . LEU A 1 235 ? -1.380 -3.622 -23.215 1.00 83.44 235 LEU A C 1
ATOM 1862 O O . LEU A 1 235 ? -0.786 -2.545 -23.219 1.00 83.44 235 LEU A O 1
ATOM 1866 N N . ASN A 1 236 ? -2.406 -3.879 -24.029 1.00 87.12 236 ASN A N 1
ATOM 1867 C CA . ASN A 1 236 ? -2.897 -2.913 -25.011 1.00 87.12 236 ASN A CA 1
ATOM 1868 C C . ASN A 1 236 ? -3.474 -1.661 -24.339 1.00 87.12 236 ASN A C 1
ATOM 1870 O O . ASN A 1 236 ? -3.179 -0.549 -24.768 1.00 87.12 236 ASN A O 1
ATOM 1874 N N . ALA A 1 237 ? -4.254 -1.831 -23.268 1.00 90.31 237 ALA A N 1
ATOM 1875 C CA . ALA A 1 237 ? -4.807 -0.725 -22.493 1.00 90.31 237 ALA A CA 1
ATOM 1876 C C . ALA A 1 237 ? -3.716 0.124 -21.834 1.00 90.31 237 ALA A C 1
ATOM 1878 O O . ALA A 1 237 ? -3.733 1.345 -21.966 1.00 90.31 237 ALA A O 1
ATOM 1879 N N . SER A 1 238 ? -2.738 -0.506 -21.179 1.00 88.00 238 SER A N 1
ATOM 1880 C CA . SER A 1 238 ? -1.580 0.184 -20.609 1.00 88.00 238 SER A CA 1
ATOM 1881 C C . SER A 1 238 ? -0.806 0.942 -21.683 1.00 88.00 238 SER A C 1
ATOM 1883 O O . SER A 1 238 ? -0.522 2.120 -21.500 1.00 88.00 238 SER A O 1
ATOM 1885 N N . GLY A 1 239 ? -0.522 0.307 -22.825 1.00 87.19 239 GLY A N 1
ATOM 1886 C CA . GLY A 1 239 ? 0.173 0.949 -23.942 1.00 87.19 239 GLY A CA 1
ATOM 1887 C C . GLY A 1 239 ? -0.586 2.156 -24.494 1.00 87.19 239 GLY A C 1
ATOM 1888 O O . GLY A 1 239 ? 0.012 3.206 -24.716 1.00 87.19 239 GLY A O 1
ATOM 1889 N N . TYR A 1 240 ? -1.905 2.033 -24.653 1.00 91.25 240 TYR A N 1
ATOM 1890 C CA . TYR A 1 240 ? -2.771 3.130 -25.076 1.00 91.25 240 TYR A CA 1
ATOM 1891 C C . TYR A 1 240 ? -2.751 4.296 -24.081 1.00 91.25 240 TYR A C 1
ATOM 1893 O O . TYR A 1 240 ? -2.507 5.430 -24.483 1.00 91.25 240 TYR A O 1
ATOM 1901 N N . LEU A 1 241 ? -2.934 4.029 -22.786 1.00 90.75 241 LEU A N 1
ATOM 1902 C CA . LEU A 1 241 ? -2.921 5.057 -21.740 1.00 90.75 241 LEU A CA 1
ATOM 1903 C C . LEU A 1 241 ? -1.559 5.754 -21.638 1.00 90.75 241 LEU A C 1
ATOM 1905 O O . LEU A 1 241 ? -1.510 6.977 -21.537 1.00 90.75 241 LEU A O 1
ATOM 1909 N N . CYS A 1 242 ? -0.456 5.006 -21.737 1.00 88.38 242 CYS A N 1
ATOM 1910 C CA . CYS A 1 242 ? 0.883 5.589 -21.797 1.00 88.38 242 CYS A CA 1
ATOM 1911 C C . CYS A 1 242 ? 1.061 6.466 -23.043 1.00 88.38 242 CYS A C 1
ATOM 1913 O O . CYS A 1 242 ? 1.639 7.543 -22.944 1.00 88.38 242 CYS A O 1
ATOM 1915 N N . ALA A 1 243 ? 0.561 6.040 -24.207 1.00 88.44 243 ALA A N 1
ATOM 1916 C CA . ALA A 1 243 ? 0.629 6.837 -25.429 1.00 88.44 243 ALA A CA 1
ATOM 1917 C C . ALA A 1 243 ? -0.180 8.134 -25.302 1.00 88.44 243 ALA A C 1
ATOM 1919 O O . ALA A 1 243 ? 0.322 9.195 -25.657 1.00 88.44 243 ALA A O 1
ATOM 1920 N N . VAL A 1 244 ? -1.391 8.071 -24.741 1.00 87.94 244 VAL A N 1
ATOM 1921 C CA . VAL A 1 244 ? -2.211 9.257 -24.454 1.00 87.94 244 VAL A CA 1
ATOM 1922 C C . VAL A 1 244 ? -1.475 10.206 -23.510 1.00 87.94 244 VAL A C 1
ATOM 1924 O O . VAL A 1 244 ? -1.360 11.391 -23.811 1.00 87.94 244 VAL A O 1
ATOM 1927 N N . HIS A 1 245 ? -0.917 9.686 -22.416 1.00 85.56 245 HIS A N 1
ATOM 1928 C CA . HIS A 1 245 ? -0.177 10.482 -21.443 1.00 85.56 245 HIS A CA 1
ATOM 1929 C C . HIS A 1 245 ? 1.046 11.177 -22.070 1.00 85.56 245 HIS A C 1
ATOM 1931 O O . HIS A 1 245 ? 1.191 12.396 -21.949 1.00 85.56 245 HIS A O 1
ATOM 1937 N N . LEU A 1 246 ? 1.876 10.420 -22.801 1.00 86.00 246 LEU A N 1
ATOM 1938 C CA . LEU A 1 246 ? 3.116 10.902 -23.420 1.00 86.00 246 LEU A CA 1
ATOM 1939 C C . LEU A 1 246 ? 2.866 11.862 -24.589 1.00 86.00 246 LEU A C 1
ATOM 1941 O O . LEU A 1 246 ? 3.528 12.891 -24.687 1.00 86.00 246 LEU A O 1
ATOM 1945 N N . CYS A 1 247 ? 1.933 11.535 -25.486 1.00 87.69 247 CYS A N 1
ATOM 1946 C CA . CYS A 1 247 ? 1.627 12.367 -26.651 1.00 87.69 247 CYS A CA 1
ATOM 1947 C C . CYS A 1 247 ? 0.788 13.595 -26.285 1.00 87.69 247 CYS A C 1
ATOM 1949 O O . CYS A 1 247 ? 0.888 14.613 -26.963 1.00 87.69 247 CYS A O 1
ATOM 1951 N N . GLY A 1 248 ? -0.024 13.503 -25.230 1.00 84.44 248 GLY A N 1
ATOM 1952 C CA . GLY A 1 248 ? -0.819 14.613 -24.712 1.00 84.44 248 GLY A CA 1
ATOM 1953 C C . GLY A 1 248 ? -0.030 15.592 -23.842 1.00 84.44 248 GLY A C 1
ATOM 1954 O O . GLY A 1 248 ? -0.523 16.681 -23.580 1.00 84.44 248 GLY A O 1
ATOM 1955 N N . GLY A 1 249 ? 1.177 15.232 -23.388 1.00 83.50 249 GLY A N 1
ATOM 1956 C CA . GLY A 1 249 ? 1.992 16.092 -22.519 1.00 83.50 249 GLY A CA 1
ATOM 1957 C C . GLY A 1 249 ? 1.404 16.303 -21.117 1.00 83.50 249 GLY A C 1
ATOM 1958 O O . GLY A 1 249 ? 1.735 17.279 -20.452 1.00 83.50 249 GLY A O 1
ATOM 1959 N N . THR A 1 250 ? 0.525 15.400 -20.682 1.00 89.81 250 THR A N 1
ATOM 1960 C CA . THR A 1 250 ? -0.123 15.444 -19.359 1.00 89.81 250 THR A CA 1
ATOM 1961 C C . THR A 1 250 ? 0.870 15.071 -18.251 1.00 89.81 250 THR A C 1
ATOM 1963 O O . THR A 1 250 ? 1.891 14.439 -18.515 1.00 89.81 250 THR A O 1
ATOM 1966 N N . LYS A 1 251 ? 0.580 15.422 -16.994 1.00 86.75 251 LYS A N 1
ATOM 1967 C CA . LYS A 1 251 ? 1.366 15.001 -15.815 1.00 86.75 251 LYS A CA 1
ATOM 1968 C C . LYS A 1 251 ? 0.942 13.638 -15.270 1.00 86.75 251 LYS A C 1
ATOM 1970 O O . LYS A 1 251 ? 1.727 12.989 -14.589 1.00 86.75 251 LYS A O 1
ATOM 1975 N N . GLY A 1 252 ? -0.265 13.194 -15.598 1.00 87.88 252 GLY A N 1
ATOM 1976 C CA . GLY A 1 252 ? -0.792 11.880 -15.255 1.00 87.88 252 GLY A CA 1
ATOM 1977 C C . GLY A 1 252 ? -2.237 11.754 -15.717 1.00 87.88 252 GLY A C 1
ATOM 1978 O O . GLY A 1 252 ? -2.700 12.524 -16.548 1.00 87.88 252 GLY A O 1
ATOM 1979 N N . LEU A 1 253 ? -2.961 10.794 -15.160 1.00 90.81 253 LEU A N 1
ATOM 1980 C CA . LEU A 1 253 ? -4.359 10.492 -15.444 1.00 90.81 253 LEU A CA 1
ATOM 1981 C C . LEU A 1 253 ? -5.146 10.396 -14.133 1.00 90.81 253 LEU A C 1
ATOM 1983 O O . LEU A 1 253 ? -4.587 10.077 -13.080 1.00 90.81 253 LEU A O 1
ATOM 1987 N N . ARG A 1 254 ? -6.460 10.630 -14.176 1.00 89.56 254 ARG A N 1
ATOM 1988 C CA . ARG A 1 254 ? -7.349 10.391 -13.030 1.00 89.56 254 ARG A CA 1
ATOM 1989 C C . ARG A 1 254 ? -8.240 9.187 -13.225 1.00 89.56 254 ARG A C 1
ATOM 1991 O O . ARG A 1 254 ? -8.863 9.048 -14.270 1.00 89.56 254 ARG A O 1
ATOM 1998 N N . LEU A 1 255 ? -8.377 8.400 -12.157 1.00 86.00 255 LEU A N 1
ATOM 1999 C CA . LEU A 1 255 ? -9.318 7.285 -12.019 1.00 86.00 255 LEU A CA 1
ATOM 2000 C C . LEU A 1 255 ? -10.756 7.710 -11.725 1.00 86.00 255 LEU A C 1
ATOM 2002 O O . LEU A 1 255 ? -11.668 6.903 -11.885 1.00 86.00 255 LEU A O 1
ATOM 2006 N N . PHE A 1 256 ? -10.970 8.947 -11.285 1.00 84.06 256 PHE A N 1
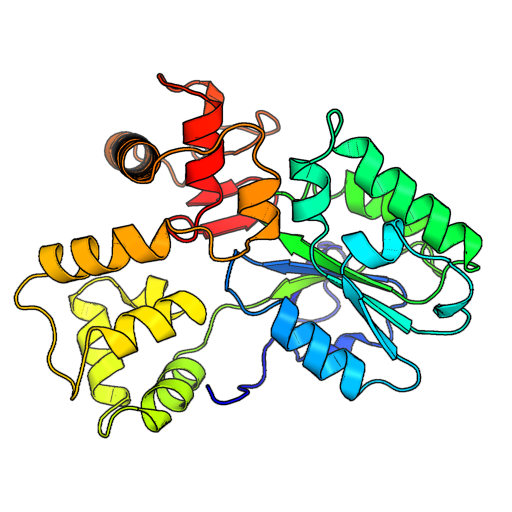ATOM 2007 C CA . PHE A 1 256 ? -12.294 9.472 -10.973 1.00 84.06 256 PHE A CA 1
ATOM 2008 C C . PHE A 1 256 ? -12.470 10.845 -11.626 1.00 84.06 256 PHE A C 1
ATOM 2010 O O . PHE A 1 256 ? -11.495 11.593 -11.712 1.00 84.06 256 PHE A O 1
ATOM 2017 N N . PRO A 1 257 ? -13.689 11.202 -12.065 1.00 83.50 257 PRO A N 1
ATOM 2018 C CA . PRO A 1 257 ? -13.922 12.463 -12.765 1.00 83.50 257 PRO A CA 1
ATOM 2019 C C . PRO A 1 257 ? -13.807 13.685 -11.843 1.00 83.50 257 PRO A C 1
ATOM 2021 O O . PRO A 1 257 ? -13.673 14.809 -12.318 1.00 83.50 257 PRO A O 1
ATOM 2024 N N . GLN A 1 258 ? -13.863 13.499 -10.517 1.00 79.94 258 GLN A N 1
ATOM 2025 C CA . GLN A 1 258 ? -13.759 14.619 -9.586 1.00 79.94 258 GLN A CA 1
ATOM 2026 C C . GLN A 1 258 ? -12.365 15.259 -9.655 1.00 79.94 258 GLN A C 1
ATOM 2028 O O . GLN A 1 258 ? -11.349 14.585 -9.477 1.00 79.94 258 GLN A O 1
ATOM 2033 N N . ASN A 1 259 ? -12.335 16.582 -9.839 1.00 76.62 259 ASN A N 1
ATOM 2034 C CA . ASN A 1 259 ? -11.120 17.400 -9.924 1.00 76.62 259 ASN A CA 1
ATOM 2035 C C . ASN A 1 259 ? -10.193 17.058 -11.107 1.00 76.62 259 ASN A C 1
ATOM 2037 O O . ASN A 1 259 ? -8.992 17.309 -11.013 1.00 76.62 259 ASN A O 1
ATOM 2041 N N . ALA A 1 260 ? -10.714 16.456 -12.183 1.00 84.62 260 ALA A N 1
ATOM 2042 C CA . ALA A 1 260 ? -9.970 16.307 -13.434 1.00 84.62 260 ALA A CA 1
ATOM 2043 C C . ALA A 1 260 ? -9.674 17.671 -14.069 1.00 84.62 260 ALA A C 1
ATOM 2045 O O . ALA A 1 260 ? -10.490 18.589 -13.991 1.00 84.62 260 ALA A O 1
ATOM 2046 N N . ASP A 1 261 ? -8.488 17.789 -14.656 1.00 87.19 261 ASP A N 1
ATOM 2047 C CA . ASP A 1 261 ? -7.967 19.009 -15.269 1.00 87.19 261 ASP A CA 1
ATOM 2048 C C . ASP A 1 261 ? -7.076 18.655 -16.475 1.00 87.19 261 ASP A C 1
ATOM 2050 O O . ASP A 1 261 ? -6.922 17.482 -16.819 1.00 87.19 261 ASP A O 1
ATOM 2054 N N . GLU A 1 262 ? -6.512 19.664 -17.140 1.00 86.44 262 GLU A N 1
ATOM 2055 C CA . GLU A 1 262 ? -5.655 19.468 -18.319 1.00 86.44 262 GLU A CA 1
ATOM 2056 C C . GLU A 1 262 ? -4.348 18.718 -17.997 1.00 86.44 262 GLU A C 1
ATOM 2058 O O . GLU A 1 262 ? -3.840 17.978 -18.839 1.00 86.44 262 GLU A O 1
ATOM 2063 N N . ASP A 1 263 ? -3.817 18.863 -16.778 1.00 87.56 263 ASP A N 1
ATOM 2064 C CA . ASP A 1 263 ? -2.606 18.167 -16.335 1.00 87.56 263 ASP A CA 1
ATOM 2065 C C . ASP A 1 263 ? -2.899 16.695 -15.977 1.00 87.56 263 ASP A C 1
ATOM 2067 O O . ASP A 1 263 ? -2.027 15.836 -16.135 1.00 87.56 263 ASP A O 1
ATOM 2071 N N . TYR A 1 264 ? -4.107 16.397 -15.489 1.00 89.25 264 TYR A N 1
ATOM 2072 C CA . TYR A 1 264 ? -4.580 15.076 -15.079 1.00 89.25 264 TYR A CA 1
ATOM 2073 C C . TYR A 1 264 ? -6.000 14.797 -15.616 1.00 89.25 264 TYR A C 1
ATOM 2075 O O . TYR A 1 264 ? -6.971 14.811 -14.841 1.00 89.25 264 TYR A O 1
ATOM 2083 N N . PRO A 1 265 ? -6.149 14.504 -16.921 1.00 91.69 265 PRO A N 1
ATOM 2084 C CA . PRO A 1 265 ? -7.445 14.203 -17.519 1.00 91.69 265 PRO A CA 1
ATOM 2085 C C . PRO A 1 265 ? -8.065 12.912 -16.973 1.00 91.69 265 PRO A C 1
ATOM 2087 O O . PRO A 1 265 ? -7.375 11.982 -16.536 1.00 91.69 265 PRO A O 1
ATOM 2090 N N . TYR A 1 266 ? -9.397 12.839 -17.014 1.00 92.62 266 TYR A N 1
ATOM 2091 C CA . TYR A 1 266 ? -10.139 11.663 -16.570 1.00 92.62 266 TYR A CA 1
ATOM 2092 C C . TYR A 1 266 ? -10.063 10.540 -17.609 1.00 92.62 266 TYR A C 1
ATOM 2094 O O . TYR A 1 266 ? -10.440 10.718 -18.764 1.00 92.62 266 TYR A O 1
ATOM 2102 N N . PHE A 1 267 ? -9.644 9.339 -17.190 1.00 90.75 267 PHE A N 1
ATOM 2103 C CA . PHE A 1 267 ? -9.440 8.224 -18.124 1.00 90.75 267 PHE A CA 1
ATOM 2104 C C . PHE A 1 267 ? -10.715 7.802 -18.876 1.00 90.75 267 PHE A C 1
ATOM 2106 O O . PHE A 1 267 ? -10.629 7.237 -19.965 1.00 90.75 267 PHE A O 1
ATOM 2113 N N . GLY A 1 268 ? -11.895 8.046 -18.290 1.00 88.06 268 GLY A N 1
ATOM 2114 C CA . GLY A 1 268 ? -13.180 7.688 -18.892 1.00 88.06 268 GLY A CA 1
ATOM 2115 C C . GLY A 1 268 ? -13.560 8.549 -20.099 1.00 88.06 268 GLY A C 1
ATOM 2116 O O . GLY A 1 268 ? -14.516 8.219 -20.794 1.00 88.06 268 GLY A O 1
ATOM 2117 N N . GLU A 1 269 ? -12.815 9.618 -20.381 1.00 88.50 269 GLU A N 1
ATOM 2118 C CA . GLU A 1 269 ? -12.963 10.412 -21.607 1.00 88.50 269 GLU A CA 1
ATOM 2119 C C . GLU A 1 269 ? -12.245 9.770 -22.804 1.00 88.50 269 GLU A C 1
ATOM 2121 O O . GLU A 1 269 ? -12.467 10.159 -23.951 1.00 88.50 269 GLU A O 1
ATOM 2126 N N . PHE A 1 270 ? -11.406 8.758 -22.562 1.00 89.81 270 PHE A N 1
ATOM 2127 C CA . PHE A 1 270 ? -10.656 8.077 -23.608 1.00 89.81 270 PHE A CA 1
ATOM 2128 C C . PHE A 1 270 ? -11.429 6.913 -24.232 1.00 89.81 270 PHE A C 1
ATOM 2130 O O . PHE A 1 270 ? -12.327 6.309 -23.635 1.00 89.81 270 PHE A O 1
ATOM 2137 N N . HIS A 1 271 ? -11.050 6.573 -25.463 1.00 87.88 271 HIS A N 1
ATOM 2138 C CA . HIS A 1 271 ? -11.668 5.488 -26.215 1.00 87.88 271 HIS A CA 1
ATOM 2139 C C . HIS A 1 271 ? -11.200 4.116 -25.713 1.00 87.88 271 HIS A C 1
ATOM 2141 O O . HIS A 1 271 ? -10.011 3.890 -25.501 1.00 87.88 271 HIS A O 1
ATOM 2147 N N . GLY A 1 272 ? -12.132 3.169 -25.593 1.00 87.50 272 GLY A N 1
ATOM 2148 C CA . GLY A 1 272 ? -11.844 1.778 -25.239 1.00 87.50 272 GLY A CA 1
ATOM 2149 C C . GLY A 1 272 ? -12.822 1.211 -24.215 1.00 87.50 272 GLY A C 1
ATOM 2150 O O . GLY A 1 272 ? -13.782 1.868 -23.820 1.00 87.50 272 GLY A O 1
ATOM 2151 N N . ASP A 1 273 ? -12.577 -0.026 -23.780 1.00 89.06 273 ASP A N 1
ATOM 2152 C CA . ASP A 1 273 ? -13.326 -0.620 -22.670 1.00 89.06 273 ASP A CA 1
ATOM 2153 C C . ASP A 1 273 ? -12.860 0.009 -21.351 1.00 89.06 273 ASP A C 1
ATOM 2155 O O . ASP A 1 273 ? -11.759 -0.262 -20.864 1.00 89.06 273 ASP A O 1
ATOM 2159 N N . HIS A 1 274 ? -13.712 0.854 -20.768 1.00 88.56 274 HIS A N 1
ATOM 2160 C CA . HIS A 1 274 ? -13.416 1.574 -19.531 1.00 88.56 274 HIS A CA 1
ATOM 2161 C C . HIS A 1 274 ? -13.088 0.645 -18.360 1.00 88.56 274 HIS A C 1
ATOM 2163 O O . HIS A 1 274 ? -12.259 1.011 -17.533 1.00 88.56 274 HIS A O 1
ATOM 2169 N N . ASN A 1 275 ? -13.631 -0.575 -18.306 1.00 84.94 275 ASN A N 1
ATOM 2170 C CA . ASN A 1 275 ? -13.265 -1.526 -17.253 1.00 84.94 275 ASN A CA 1
ATOM 2171 C C . ASN A 1 275 ? -11.820 -2.006 -17.414 1.00 84.94 275 ASN A C 1
ATOM 2173 O O . ASN A 1 275 ? -11.102 -2.170 -16.425 1.00 84.94 275 ASN A O 1
ATOM 2177 N N . VAL A 1 276 ? -11.374 -2.204 -18.657 1.00 87.75 276 VAL A N 1
ATOM 2178 C CA . VAL A 1 276 ? -10.004 -2.629 -18.967 1.00 87.75 276 VAL A CA 1
ATOM 2179 C C . VAL A 1 276 ? -9.019 -1.492 -18.707 1.00 87.75 276 VAL A C 1
ATOM 2181 O O . VAL A 1 276 ? -8.000 -1.718 -18.054 1.00 87.75 276 VAL A O 1
ATOM 2184 N N . LEU A 1 277 ? -9.344 -0.265 -19.128 1.00 90.44 277 LEU A N 1
ATOM 2185 C CA . LEU A 1 277 ? -8.521 0.922 -18.866 1.00 90.44 277 LEU A CA 1
ATOM 2186 C C . LEU A 1 277 ? -8.380 1.188 -17.357 1.00 90.44 277 LEU A C 1
ATOM 2188 O O . LEU A 1 277 ? -7.269 1.333 -16.846 1.00 90.44 277 LEU A O 1
ATOM 2192 N N . ALA A 1 278 ? -9.496 1.163 -16.624 1.00 87.19 278 ALA A N 1
ATOM 2193 C CA . ALA A 1 278 ? -9.515 1.331 -15.174 1.00 87.19 278 ALA A CA 1
ATOM 2194 C C . ALA A 1 278 ? -8.710 0.238 -14.453 1.00 87.19 278 ALA A C 1
ATOM 2196 O O . ALA A 1 278 ? -8.046 0.506 -13.448 1.00 87.19 278 ALA A O 1
ATOM 2197 N N . SER A 1 279 ? -8.770 -1.000 -14.951 1.00 85.06 279 SER A N 1
ATOM 2198 C CA . SER A 1 279 ? -8.019 -2.128 -14.393 1.00 85.06 279 SER A CA 1
ATOM 2199 C C . SER A 1 279 ? -6.523 -2.025 -14.670 1.00 85.06 279 SER A C 1
ATOM 2201 O O . SER A 1 279 ? -5.735 -2.441 -13.823 1.00 85.06 279 SER A O 1
ATOM 2203 N N . ALA A 1 280 ? -6.131 -1.467 -15.819 1.00 87.56 280 ALA A N 1
ATOM 2204 C CA . ALA A 1 280 ? -4.740 -1.224 -16.189 1.00 87.56 280 ALA A CA 1
ATOM 2205 C C . ALA A 1 280 ? -4.094 -0.144 -15.304 1.00 87.56 280 ALA A C 1
ATOM 2207 O O . ALA A 1 280 ? -3.015 -0.382 -14.765 1.00 87.56 280 ALA A O 1
ATOM 2208 N N . LEU A 1 281 ? -4.782 0.982 -15.068 1.00 87.44 281 LEU A N 1
ATOM 2209 C CA . LEU A 1 281 ? -4.316 2.075 -14.192 1.00 87.44 281 LEU A CA 1
ATOM 2210 C C . LEU A 1 281 ? -4.093 1.654 -12.731 1.00 87.44 281 LEU A C 1
ATOM 2212 O O . LEU A 1 281 ? -3.378 2.320 -11.992 1.00 87.44 281 LEU A O 1
ATOM 2216 N N . ARG A 1 282 ? -4.689 0.535 -12.305 1.00 85.25 282 ARG A N 1
ATOM 2217 C CA . ARG A 1 282 ? -4.510 -0.049 -10.966 1.00 85.25 282 ARG A CA 1
ATOM 2218 C C . ARG A 1 282 ? -3.376 -1.068 -10.881 1.00 85.25 282 ARG A C 1
ATOM 2220 O O . ARG A 1 282 ? -3.194 -1.672 -9.823 1.00 85.25 282 ARG A O 1
ATOM 2227 N N . ARG A 1 283 ? -2.654 -1.327 -11.976 1.00 83.19 283 ARG A N 1
ATOM 2228 C CA . ARG A 1 283 ? -1.497 -2.237 -11.998 1.00 83.19 283 ARG A CA 1
ATOM 2229 C C . ARG A 1 283 ? -0.216 -1.481 -11.662 1.00 83.19 283 ARG A C 1
ATOM 2231 O O . ARG A 1 283 ? -0.136 -0.269 -11.794 1.00 83.19 283 ARG A O 1
ATOM 2238 N N . ARG A 1 284 ? 0.835 -2.233 -11.325 1.00 81.25 284 ARG A N 1
ATOM 2239 C CA . ARG A 1 284 ? 2.180 -1.719 -10.992 1.00 81.25 284 ARG A CA 1
ATOM 2240 C C . ARG A 1 284 ? 2.902 -1.008 -12.145 1.00 81.25 284 ARG A C 1
ATOM 2242 O O . ARG A 1 284 ? 4.015 -0.533 -11.946 1.00 81.25 284 ARG A O 1
ATOM 2249 N N . ALA A 1 285 ? 2.312 -0.999 -13.340 1.00 78.19 285 ALA A N 1
ATOM 2250 C CA . ALA A 1 285 ? 2.813 -0.234 -14.476 1.00 78.19 285 ALA A CA 1
ATOM 2251 C C . ALA A 1 285 ? 2.630 1.278 -14.282 1.00 78.19 285 ALA A C 1
ATOM 2253 O O . ALA A 1 285 ? 3.359 2.042 -14.901 1.00 78.19 285 ALA A O 1
ATOM 2254 N N . PHE A 1 286 ? 1.699 1.677 -13.415 1.00 82.88 286 PHE A N 1
ATOM 2255 C CA . PHE A 1 286 ? 1.447 3.064 -13.069 1.00 82.88 286 PHE A CA 1
ATOM 2256 C C . PHE A 1 286 ? 1.632 3.291 -11.566 1.00 82.88 286 PHE A C 1
ATOM 2258 O O . PHE A 1 286 ? 1.502 2.363 -10.759 1.00 82.88 286 PHE A O 1
ATOM 2265 N N . ARG A 1 287 ? 1.935 4.531 -11.193 1.00 81.44 287 ARG A N 1
ATOM 2266 C CA . ARG A 1 287 ? 2.148 4.976 -9.816 1.00 81.44 287 ARG A CA 1
ATOM 2267 C C . ARG A 1 287 ? 0.975 5.830 -9.363 1.00 81.44 287 ARG A C 1
ATOM 2269 O O . ARG A 1 287 ? 0.579 6.740 -10.077 1.00 81.44 287 ARG A O 1
ATOM 2276 N N . ALA A 1 288 ? 0.433 5.596 -8.170 1.00 83.31 288 ALA A N 1
ATOM 2277 C CA . ALA A 1 288 ? -0.602 6.479 -7.643 1.00 83.31 288 ALA A CA 1
ATOM 2278 C C . ALA A 1 288 ? 0.006 7.667 -6.881 1.00 83.31 288 ALA A C 1
ATOM 2280 O O . ALA A 1 288 ? 0.730 7.500 -5.897 1.00 83.31 288 ALA A O 1
ATOM 2281 N N . ASP A 1 289 ? -0.395 8.877 -7.265 1.00 77.75 289 ASP A N 1
ATOM 2282 C CA . ASP A 1 289 ? 0.014 10.138 -6.627 1.00 77.75 289 ASP A CA 1
ATOM 2283 C C . ASP A 1 289 ? -1.012 10.629 -5.584 1.00 77.75 289 ASP A C 1
ATOM 2285 O O . ASP A 1 289 ? -0.995 11.780 -5.128 1.00 77.75 289 ASP A O 1
ATOM 2289 N N . GLY A 1 290 ? -1.927 9.735 -5.195 1.00 71.06 290 GLY A N 1
ATOM 2290 C CA . GLY A 1 290 ? -3.005 9.974 -4.239 1.00 71.06 290 GLY A CA 1
ATOM 2291 C C . GLY A 1 290 ? -4.238 10.644 -4.851 1.00 71.06 290 GLY A C 1
ATOM 2292 O O . GLY A 1 290 ? -4.180 11.276 -5.910 1.00 71.06 290 GLY A O 1
ATOM 2293 N N . SER A 1 291 ? -5.375 10.495 -4.163 1.00 71.94 291 SER A N 1
ATOM 2294 C CA . SER A 1 291 ? -6.670 11.086 -4.543 1.00 71.94 291 SER A CA 1
ATOM 2295 C C . SER A 1 291 ? -7.094 10.747 -5.979 1.00 71.94 291 SER A C 1
ATOM 2297 O O . SER A 1 291 ? -7.557 11.610 -6.727 1.00 71.94 291 SER A O 1
ATOM 2299 N N . GLY A 1 292 ? -6.875 9.491 -6.382 1.00 76.44 292 GLY A N 1
ATOM 2300 C CA . GLY A 1 292 ? -7.219 8.979 -7.710 1.00 76.44 292 GLY A CA 1
ATOM 2301 C C . GLY A 1 292 ? -6.315 9.437 -8.861 1.00 76.44 292 GLY A C 1
ATOM 2302 O O . GLY A 1 292 ? -6.638 9.122 -10.003 1.00 76.44 292 GLY A O 1
ATOM 2303 N N . ARG A 1 293 ? -5.217 10.164 -8.604 1.00 84.75 293 ARG A N 1
ATOM 2304 C CA . ARG A 1 293 ? -4.204 10.503 -9.622 1.00 84.75 293 ARG A CA 1
ATOM 2305 C C . ARG A 1 293 ? -3.228 9.352 -9.825 1.00 84.75 293 ARG A C 1
ATOM 2307 O O . ARG A 1 293 ? -2.814 8.721 -8.850 1.00 84.75 293 ARG A O 1
ATOM 2314 N N . VAL A 1 294 ? -2.862 9.117 -11.077 1.00 86.19 294 VAL A N 1
ATOM 2315 C CA . VAL A 1 294 ? -2.010 8.015 -11.515 1.00 86.19 294 VAL A CA 1
ATOM 2316 C C . VAL A 1 294 ? -1.033 8.522 -12.585 1.00 86.19 294 VAL A C 1
ATOM 2318 O O . VAL A 1 294 ? -1.475 9.206 -13.503 1.00 86.19 294 VAL A O 1
ATOM 2321 N N . SER A 1 295 ? 0.258 8.200 -12.493 1.00 82.88 295 SER A N 1
ATOM 2322 C CA . SER A 1 295 ? 1.304 8.558 -13.470 1.00 82.88 295 SER A CA 1
ATOM 2323 C C . SER A 1 295 ? 2.074 7.350 -13.998 1.00 82.88 295 SER A C 1
ATOM 2325 O O . SER A 1 295 ? 2.121 6.304 -13.305 1.00 82.88 295 SER A O 1
#

Radius of gyration: 19.61 Å; chains: 1; bounding box: 50×35×50 Å